Protein AF-A0A7W4US13-F1 (afdb_monomer_lite)

pLDDT: mean 79.74, std 12.7, range [37.72, 98.19]

Foldseek 3Di:
DDPAAEDEEEDEPCQVVVQVVCCVPPVVRYHYHYDHDPVSSVVVLVVVLVDPPCVVVCVVVQVVCCVVVVDLHDDDRQPDPPSVRVVVVVVVVVVLCCLPPDLPPDAQKEKEDDPPDPQSVLLVLQCSLQVGRYDYDYCPDPVNVVLCVVVPPDDDPPQPTIWIQHNVRDTDGPDGLLNVQVVVLVVPADDDAPDEWQEEAEAQAPVSLVVLLVCLVVVTRAEYEAQGGHHPPQQQASWDCPDPPCVSTDRSSVVRVVSVVNSVVSPYHYRYNFDWDDKDWDADPNAIWIWTDRDVGIYIYSYD

Sequence (304 aa):
MTDQPIIFIAADERLPQIEAEFRARYDRDYRIVTADDAQHALETLKELVTSGATYAAVLDDLREATIRRDIDTFTGIPMGPRDEEFHTIVTELLSEWGWSVARPAVSIIDVVAEPHDREAGAIRDLLERLGFPNRILTPDSIEGAALVAAASADSPVPIVLPLARAYDGRLFPAATARGLNELLSTQFDAVPEGEVNDVLVIGAGPAGLAAAVYAASEGLSTAVLERDAIGGQAGSSSMIRNYLGFPRGISGMRLAQRSRIQAGRFGAKFYTGRSVTGLEPCTLDGVPSYRVHLGDTELRARTV

Organism: NCBI:txid255205

Secondary structure (DSSP, 8-state):
-----EEEEE-STTHHHHHHHHHHHHTTTSEEEEESSHHHHHHHHHHHHT-TTSHHHHHHHHHHHHHHTSSS---PPP-STT-HHHHHHHHHHHHHHHHHHPPPSS-SEEEE--TT-HHHHHHHHHHHHHT--EEEE-TTSHHHHHHHHHT-SSPPSS--S-EEE-TTS-EETT--HHHHHHHHHHHH-PPPTT-EEEEEEE--SHHHHHHHHHHHHTT--EEEE-SS-TTTTGGG-S-BSSSTT-TT-B-HHHHHHHHHHHHHHTT-EEE-S----EEEEEEETTEEEEEEEETTEEEEEEE-

Radius of gyration: 24.9 Å; chains: 1; bounding box: 56×62×68 Å

Structure (mmCIF, N/CA/C/O backbone):
data_AF-A0A7W4US13-F1
#
_entry.id   AF-A0A7W4US13-F1
#
loop_
_atom_site.group_PDB
_atom_site.id
_atom_site.type_symbol
_atom_site.label_atom_id
_atom_site.label_alt_id
_atom_site.label_comp_id
_atom_site.label_asym_id
_atom_site.label_entity_id
_atom_site.label_seq_id
_atom_site.pdbx_PDB_ins_code
_atom_site.Cartn_x
_atom_site.Cartn_y
_atom_site.Cartn_z
_atom_site.occupancy
_atom_site.B_iso_or_equiv
_atom_site.auth_seq_id
_atom_site.auth_comp_id
_atom_site.auth_asym_id
_atom_site.auth_atom_id
_atom_site.pdbx_PDB_model_num
ATOM 1 N N . MET A 1 1 ? 19.657 -20.122 -42.013 1.00 50.59 1 MET A N 1
ATOM 2 C CA . MET A 1 1 ? 19.604 -19.226 -40.840 1.00 50.59 1 MET A CA 1
ATOM 3 C C . MET A 1 1 ? 20.574 -19.788 -39.821 1.00 50.59 1 MET A C 1
ATOM 5 O O . MET A 1 1 ? 20.622 -21.003 -39.693 1.00 50.59 1 MET A O 1
ATOM 9 N N . THR A 1 2 ? 21.427 -18.957 -39.228 1.00 52.09 2 THR A N 1
ATOM 10 C CA . THR A 1 2 ? 22.399 -19.389 -38.215 1.00 52.09 2 THR A CA 1
ATOM 11 C C . THR A 1 2 ? 21.671 -19.906 -36.974 1.00 52.09 2 THR A C 1
ATOM 13 O O . THR A 1 2 ? 20.709 -19.285 -36.535 1.00 52.09 2 THR A O 1
ATOM 16 N N . ASP A 1 3 ? 22.124 -21.038 -36.435 1.00 65.88 3 ASP A N 1
ATOM 17 C CA . ASP A 1 3 ? 21.478 -21.805 -35.351 1.00 65.88 3 ASP A CA 1
ATOM 18 C C . ASP A 1 3 ? 21.758 -21.230 -33.944 1.00 65.88 3 ASP A C 1
ATOM 20 O O . ASP A 1 3 ? 21.610 -21.908 -32.931 1.00 65.88 3 ASP A O 1
ATOM 24 N N . GLN A 1 4 ? 22.237 -19.983 -33.869 1.00 71.75 4 GLN A N 1
ATOM 25 C CA . GLN A 1 4 ? 22.592 -19.347 -32.602 1.00 71.75 4 GLN A CA 1
ATOM 26 C C . GLN A 1 4 ? 21.329 -18.867 -31.867 1.00 71.75 4 GLN A C 1
ATOM 28 O O . GLN A 1 4 ? 20.479 -18.222 -32.493 1.00 71.75 4 GLN A O 1
ATOM 33 N N . PRO A 1 5 ? 21.211 -19.123 -30.549 1.00 70.31 5 PRO A N 1
ATOM 34 C CA . PRO A 1 5 ? 20.131 -18.580 -29.732 1.00 70.31 5 PRO A CA 1
ATOM 35 C C . PRO A 1 5 ? 20.139 -17.047 -29.765 1.00 70.31 5 PRO A C 1
ATOM 37 O O . PRO A 1 5 ? 21.172 -16.410 -29.973 1.00 70.31 5 PRO A O 1
ATOM 40 N N . ILE A 1 6 ? 18.966 -16.443 -29.593 1.00 79.44 6 ILE A N 1
ATOM 41 C CA . ILE A 1 6 ? 18.758 -15.012 -29.827 1.00 79.44 6 ILE A CA 1
ATOM 42 C C . ILE A 1 6 ? 18.530 -14.304 -28.498 1.00 79.44 6 ILE A C 1
ATOM 44 O O . ILE A 1 6 ? 17.663 -14.706 -27.726 1.00 79.44 6 ILE A O 1
ATOM 48 N N . ILE A 1 7 ? 19.270 -13.222 -28.268 1.00 75.44 7 ILE A N 1
ATOM 49 C CA . ILE A 1 7 ? 18.954 -12.248 -27.223 1.00 75.44 7 ILE A CA 1
ATOM 50 C C . ILE A 1 7 ? 18.260 -11.081 -27.913 1.00 75.44 7 ILE A C 1
ATOM 52 O O . ILE A 1 7 ? 18.858 -10.410 -28.754 1.00 75.44 7 ILE A O 1
ATOM 56 N N . PHE A 1 8 ? 16.993 -10.863 -27.572 1.00 83.12 8 PHE A N 1
ATOM 57 C CA . PHE A 1 8 ? 16.216 -9.737 -28.068 1.00 83.12 8 PHE A CA 1
ATOM 58 C C . PHE A 1 8 ? 16.150 -8.637 -27.005 1.00 83.12 8 PHE A C 1
ATOM 60 O O . PHE A 1 8 ? 15.741 -8.898 -25.875 1.00 83.12 8 PHE A O 1
ATOM 67 N N . ILE A 1 9 ? 16.561 -7.421 -27.363 1.00 81.88 9 ILE A N 1
ATOM 68 C CA . ILE A 1 9 ? 16.603 -6.262 -26.465 1.00 81.88 9 ILE A CA 1
ATOM 69 C C . ILE A 1 9 ? 15.693 -5.181 -27.041 1.00 81.88 9 ILE A C 1
ATOM 71 O O . ILE A 1 9 ? 15.958 -4.663 -28.122 1.00 81.88 9 ILE A O 1
ATOM 75 N N . ALA A 1 10 ? 14.649 -4.816 -26.305 1.00 81.62 10 ALA A N 1
ATOM 76 C CA . ALA A 1 10 ? 13.833 -3.647 -26.606 1.00 81.62 10 ALA A CA 1
ATOM 77 C C . ALA A 1 10 ? 14.086 -2.589 -25.531 1.00 81.62 10 ALA A C 1
ATOM 79 O O . ALA A 1 10 ? 13.849 -2.845 -24.349 1.00 81.62 10 ALA A O 1
ATOM 80 N N . ALA A 1 11 ? 14.605 -1.429 -25.923 1.00 76.88 11 ALA A N 1
ATOM 81 C CA . ALA A 1 11 ? 14.892 -0.331 -25.007 1.00 76.88 11 ALA A CA 1
ATOM 82 C C . ALA A 1 11 ? 14.732 1.017 -25.717 1.00 76.88 11 ALA A C 1
ATOM 84 O O . ALA A 1 11 ? 14.746 1.083 -26.941 1.00 76.88 11 ALA A O 1
ATOM 85 N N . ASP A 1 12 ? 14.571 2.078 -24.930 1.00 78.56 12 ASP A N 1
ATOM 86 C CA . ASP A 1 12 ? 14.412 3.448 -25.412 1.00 78.56 12 ASP A CA 1
ATOM 87 C C . ASP A 1 12 ? 15.784 4.122 -25.647 1.00 78.56 12 ASP A C 1
ATOM 89 O O . ASP A 1 12 ? 16.711 3.534 -26.204 1.00 78.56 12 ASP A O 1
ATOM 93 N N . GLU A 1 13 ? 15.951 5.355 -25.174 1.00 77.50 13 GLU A N 1
ATOM 94 C CA . GLU A 1 13 ? 17.181 6.145 -25.179 1.00 77.50 13 GLU A CA 1
ATOM 95 C C . GLU A 1 13 ? 18.430 5.398 -24.673 1.00 77.50 13 GLU A C 1
ATOM 97 O O . GLU A 1 13 ? 19.550 5.762 -25.041 1.00 77.50 13 GLU A O 1
ATOM 102 N N . ARG A 1 14 ? 18.271 4.360 -23.835 1.00 79.62 14 ARG A N 1
ATOM 103 C CA . ARG A 1 14 ? 19.400 3.571 -23.305 1.00 79.62 14 ARG A CA 1
ATOM 104 C C . ARG A 1 14 ? 19.827 2.389 -24.177 1.00 79.62 14 ARG A C 1
ATOM 106 O O . ARG A 1 14 ? 20.785 1.694 -23.819 1.00 79.62 14 ARG A O 1
ATOM 113 N N . LEU A 1 15 ? 19.144 2.136 -25.294 1.00 83.69 15 LEU A N 1
ATOM 114 C CA . LEU A 1 15 ? 19.438 0.994 -26.158 1.00 83.69 15 LEU A CA 1
ATOM 115 C C . LEU A 1 15 ? 20.911 0.924 -26.599 1.00 83.69 15 LEU A C 1
ATOM 117 O O . LEU A 1 15 ? 21.480 -0.159 -26.481 1.00 83.69 15 LEU A O 1
ATOM 121 N N . PRO A 1 16 ? 21.586 2.022 -27.003 1.00 87.19 16 PRO A N 1
ATOM 122 C CA . PRO A 1 16 ? 22.977 1.940 -27.452 1.00 87.19 16 PRO A CA 1
ATOM 123 C C . PRO A 1 16 ? 23.942 1.447 -26.366 1.00 87.19 16 PRO A C 1
ATOM 125 O O . PRO A 1 16 ? 24.868 0.690 -26.654 1.00 87.19 16 PRO A O 1
ATOM 128 N N . GLN A 1 17 ? 23.736 1.856 -25.107 1.00 87.38 17 GLN A N 1
ATOM 129 C CA . GLN A 1 17 ? 24.580 1.421 -23.991 1.00 87.38 17 GLN A CA 1
ATOM 130 C C . GLN A 1 17 ? 24.316 -0.048 -23.641 1.00 87.38 17 GLN A C 1
ATOM 132 O O . GLN A 1 17 ? 25.265 -0.799 -23.420 1.00 87.38 17 GLN A O 1
ATOM 137 N N . ILE A 1 18 ? 23.042 -0.454 -23.619 1.00 81.38 18 ILE A N 1
ATOM 138 C CA . ILE A 1 18 ? 22.636 -1.831 -23.313 1.00 81.38 18 ILE A CA 1
ATOM 139 C C . ILE A 1 18 ? 23.121 -2.779 -24.416 1.00 81.38 18 ILE A C 1
ATOM 141 O O . ILE A 1 18 ? 23.719 -3.811 -24.125 1.00 81.38 18 ILE A O 1
ATOM 145 N N . GLU A 1 19 ? 22.935 -2.413 -25.684 1.00 88.00 19 GLU A N 1
ATOM 146 C CA . GLU A 1 19 ? 23.398 -3.201 -26.824 1.00 88.00 19 GLU A CA 1
ATOM 147 C C . GLU A 1 19 ? 24.916 -3.398 -26.785 1.00 88.00 19 GLU A C 1
ATOM 149 O O . GLU A 1 19 ? 25.387 -4.525 -26.936 1.00 88.00 19 GLU A O 1
ATOM 154 N N . ALA A 1 20 ? 25.687 -2.336 -26.530 1.00 87.94 20 ALA A N 1
ATOM 155 C CA . ALA A 1 20 ? 27.141 -2.429 -26.431 1.00 87.94 20 ALA A CA 1
ATOM 156 C C . ALA A 1 20 ? 27.591 -3.377 -25.305 1.00 87.94 20 ALA A C 1
ATOM 158 O O . ALA A 1 20 ? 28.500 -4.186 -25.506 1.00 87.94 20 ALA A O 1
ATOM 159 N N . GLU A 1 21 ? 26.943 -3.315 -24.137 1.00 87.38 21 GLU A N 1
ATOM 160 C CA . GLU A 1 21 ? 27.238 -4.197 -23.004 1.00 87.38 21 GLU A CA 1
ATOM 161 C C . GLU A 1 21 ? 26.921 -5.662 -23.324 1.00 87.38 21 GLU A C 1
ATOM 163 O O . GLU A 1 21 ? 27.749 -6.547 -23.089 1.00 87.38 21 GLU A O 1
ATOM 168 N N . PHE A 1 22 ? 25.746 -5.922 -23.898 1.00 85.62 22 PHE A N 1
ATOM 169 C CA . PHE A 1 22 ? 25.332 -7.273 -24.252 1.00 85.62 22 PHE A CA 1
ATOM 170 C C . PHE A 1 22 ? 26.189 -7.846 -25.377 1.00 85.62 22 PHE A C 1
ATOM 172 O O . PHE A 1 22 ? 26.591 -9.005 -25.286 1.00 85.62 22 PHE A O 1
ATOM 179 N N . ARG A 1 23 ? 26.551 -7.048 -26.389 1.00 88.06 23 ARG A N 1
ATOM 180 C CA . ARG A 1 23 ? 27.464 -7.491 -27.454 1.00 88.06 23 ARG A CA 1
ATOM 181 C C . ARG A 1 23 ? 28.835 -7.843 -26.902 1.00 88.06 23 ARG A C 1
ATOM 183 O O . ARG A 1 23 ? 29.362 -8.908 -27.206 1.00 88.06 23 ARG A O 1
ATOM 190 N N . ALA A 1 24 ? 29.377 -7.023 -26.006 1.00 87.88 24 ALA A N 1
ATOM 191 C CA . ALA A 1 24 ? 30.654 -7.326 -25.370 1.00 87.88 24 ALA A CA 1
ATOM 192 C C . ALA A 1 24 ? 30.642 -8.655 -24.587 1.00 87.88 24 ALA A C 1
ATOM 194 O O . ALA A 1 24 ? 31.675 -9.320 -24.504 1.00 87.88 24 ALA A O 1
ATOM 195 N N . ARG A 1 25 ? 29.495 -9.049 -24.013 1.00 86.06 25 ARG A N 1
ATOM 196 C CA . ARG A 1 25 ? 29.371 -10.259 -23.182 1.00 86.06 25 ARG A CA 1
ATOM 197 C C . ARG A 1 25 ? 28.913 -11.511 -23.930 1.00 86.06 25 ARG A C 1
ATOM 199 O O . ARG A 1 25 ? 29.351 -12.599 -23.566 1.00 86.06 25 ARG A O 1
ATOM 206 N N . TYR A 1 26 ? 28.038 -11.376 -24.924 1.00 83.25 26 TYR A N 1
ATOM 207 C CA . TYR A 1 26 ? 27.243 -12.495 -25.441 1.00 83.25 26 TYR A CA 1
ATOM 208 C C . TYR A 1 26 ? 27.302 -12.683 -26.964 1.00 83.25 26 TYR A C 1
ATOM 210 O O . TYR A 1 26 ? 26.852 -13.723 -27.433 1.00 83.25 26 TYR A O 1
ATOM 218 N N . ASP A 1 27 ? 27.898 -11.766 -27.739 1.00 85.12 27 ASP A N 1
ATOM 219 C CA . ASP A 1 27 ? 27.897 -11.807 -29.224 1.00 85.12 27 ASP A CA 1
ATOM 220 C C . ASP A 1 27 ? 28.584 -13.059 -29.807 1.00 85.12 27 ASP A C 1
ATOM 222 O O . ASP A 1 27 ? 28.333 -13.457 -30.942 1.00 85.12 27 ASP A O 1
ATOM 226 N N . ARG A 1 28 ? 29.435 -13.725 -29.011 1.00 83.88 28 ARG A N 1
ATOM 227 C CA . ARG A 1 28 ? 30.070 -14.994 -29.392 1.00 83.88 28 ARG A CA 1
ATOM 228 C C . ARG A 1 28 ? 29.074 -16.156 -29.444 1.00 83.88 28 ARG A C 1
ATOM 230 O O . ARG A 1 28 ? 29.153 -16.992 -30.343 1.00 83.88 28 ARG A O 1
ATOM 237 N N . ASP A 1 29 ? 28.178 -16.213 -28.463 1.00 80.62 29 ASP A N 1
ATOM 238 C CA . ASP A 1 29 ? 27.333 -17.380 -28.198 1.00 80.62 29 ASP A CA 1
ATOM 239 C C . ASP A 1 29 ? 25.866 -17.123 -28.604 1.00 80.62 29 ASP A C 1
ATOM 241 O O . ASP A 1 29 ? 25.116 -18.069 -28.844 1.00 8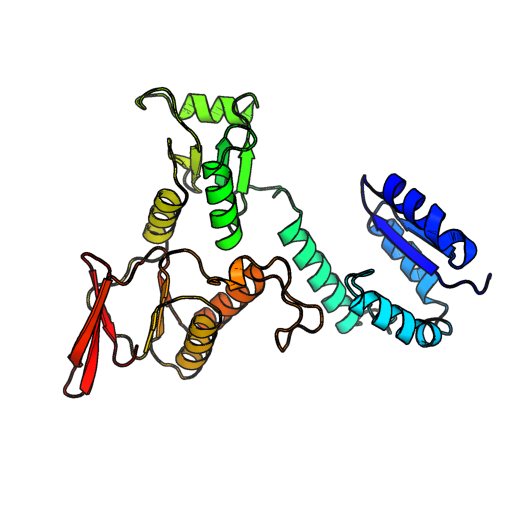0.62 29 ASP A O 1
ATOM 245 N N . TYR A 1 30 ? 25.476 -15.852 -28.760 1.00 78.44 30 TYR A N 1
ATOM 246 C CA . TYR A 1 30 ? 24.115 -15.416 -29.056 1.00 78.44 30 TYR A CA 1
ATOM 247 C C . TYR A 1 30 ? 24.070 -14.408 -30.201 1.00 78.44 30 TYR A C 1
ATOM 249 O O . TYR A 1 30 ? 24.928 -13.537 -30.328 1.00 78.44 30 TYR A O 1
ATOM 257 N N . ARG A 1 31 ? 22.988 -14.451 -30.983 1.00 84.88 31 ARG A N 1
ATOM 258 C CA . ARG A 1 31 ? 22.650 -13.381 -31.922 1.00 84.88 31 ARG A CA 1
ATOM 259 C C . ARG A 1 31 ? 21.896 -12.282 -31.180 1.00 84.88 31 ARG A C 1
ATOM 261 O O . ARG A 1 31 ? 20.773 -12.502 -30.732 1.00 84.88 31 ARG A O 1
ATOM 268 N N . ILE A 1 32 ? 22.490 -11.098 -31.082 1.00 85.25 32 ILE A N 1
ATOM 269 C CA . ILE A 1 32 ? 21.854 -9.949 -30.428 1.00 85.25 32 ILE A CA 1
ATOM 270 C C . ILE A 1 32 ? 21.030 -9.172 -31.449 1.00 85.25 32 ILE A C 1
ATOM 272 O O . ILE A 1 32 ? 21.558 -8.686 -32.454 1.00 85.25 32 ILE A O 1
ATOM 276 N N . VAL A 1 33 ? 19.732 -9.082 -31.178 1.00 86.94 33 VAL A N 1
ATOM 277 C CA . VAL A 1 33 ? 18.742 -8.372 -31.986 1.00 86.94 33 VAL A CA 1
ATOM 278 C C . VAL A 1 33 ? 18.137 -7.273 -31.123 1.00 86.94 33 VAL A C 1
ATOM 280 O O . VAL A 1 33 ? 17.746 -7.527 -29.986 1.00 86.94 33 VAL A O 1
ATOM 283 N N . THR A 1 34 ? 18.075 -6.058 -31.649 1.00 87.50 34 THR A N 1
ATOM 284 C CA . THR A 1 34 ? 17.641 -4.882 -30.897 1.00 87.50 34 THR A CA 1
ATOM 285 C C . THR A 1 34 ? 16.449 -4.204 -31.559 1.00 87.50 34 THR A C 1
ATOM 287 O O . THR A 1 34 ? 16.284 -4.282 -32.773 1.00 87.50 34 THR A O 1
ATOM 290 N N . ALA A 1 35 ? 15.608 -3.564 -30.749 1.00 87.00 35 ALA A N 1
ATOM 291 C CA . ALA A 1 35 ? 14.524 -2.705 -31.201 1.00 87.00 35 ALA A CA 1
ATOM 292 C C . ALA A 1 35 ? 14.461 -1.445 -30.332 1.00 87.00 35 ALA A C 1
ATOM 294 O O . ALA A 1 35 ? 14.510 -1.513 -29.103 1.00 87.00 35 ALA A O 1
ATOM 295 N N . ASP A 1 36 ? 14.357 -0.306 -30.997 1.00 85.12 36 ASP A N 1
ATOM 296 C CA . ASP A 1 36 ? 14.346 1.052 -30.450 1.00 85.12 36 ASP A CA 1
ATOM 297 C C . ASP A 1 36 ? 12.935 1.604 -30.212 1.00 85.12 36 ASP A C 1
ATOM 299 O O . ASP A 1 36 ? 12.764 2.615 -29.532 1.00 85.12 36 ASP A O 1
ATOM 303 N N . ASP A 1 37 ? 11.909 0.920 -30.721 1.00 82.12 37 ASP A N 1
ATOM 304 C CA . ASP A 1 37 ? 10.514 1.247 -30.461 1.00 82.12 37 ASP A CA 1
ATOM 305 C C . ASP A 1 37 ? 9.608 0.003 -30.397 1.00 82.12 37 ASP A C 1
ATOM 307 O O . ASP A 1 37 ? 9.984 -1.116 -30.761 1.00 82.12 37 ASP A O 1
ATOM 311 N N . ALA A 1 38 ? 8.383 0.197 -29.898 1.00 71.81 38 ALA A N 1
ATOM 312 C CA . ALA A 1 38 ? 7.421 -0.880 -29.677 1.00 71.81 38 ALA A CA 1
ATOM 313 C C . ALA A 1 38 ? 6.935 -1.555 -30.974 1.00 71.81 38 ALA A C 1
ATOM 315 O O . ALA A 1 38 ? 6.629 -2.749 -30.965 1.00 71.81 38 ALA A O 1
ATOM 316 N N . GLN A 1 39 ? 6.851 -0.811 -32.079 1.00 75.62 39 GLN A N 1
ATOM 317 C CA . GLN A 1 39 ? 6.392 -1.329 -33.366 1.00 75.62 39 GLN A CA 1
ATOM 318 C C . GLN A 1 39 ? 7.478 -2.204 -33.996 1.00 75.62 39 GLN A C 1
ATOM 320 O O . GLN A 1 39 ? 7.209 -3.353 -34.353 1.00 75.62 39 GLN A O 1
ATOM 325 N N . HIS A 1 40 ? 8.710 -1.700 -34.041 1.00 78.69 40 HIS A N 1
ATOM 326 C CA . HIS A 1 40 ? 9.890 -2.430 -34.487 1.00 78.69 40 HIS A CA 1
ATOM 327 C C . HIS A 1 40 ? 10.127 -3.677 -33.623 1.00 78.69 40 HIS A C 1
ATOM 329 O O . HIS A 1 40 ? 10.416 -4.758 -34.147 1.00 78.69 40 HIS A O 1
ATOM 335 N N . ALA A 1 41 ? 9.906 -3.579 -32.308 1.00 77.62 41 ALA A N 1
ATOM 336 C CA . ALA A 1 41 ? 10.000 -4.724 -31.414 1.00 77.62 41 ALA A CA 1
ATOM 337 C C . ALA A 1 41 ? 8.976 -5.812 -31.751 1.00 77.62 41 ALA A C 1
ATOM 339 O O . ALA A 1 41 ? 9.314 -6.995 -31.813 1.00 77.62 41 ALA A O 1
ATOM 340 N N . LEU A 1 42 ? 7.726 -5.421 -32.007 1.00 73.62 42 LEU A N 1
ATOM 341 C CA . LEU A 1 42 ? 6.656 -6.350 -32.353 1.00 73.62 42 LEU A CA 1
ATOM 342 C C . LEU A 1 42 ? 6.888 -7.024 -33.713 1.00 73.62 42 LEU A C 1
ATOM 344 O O . LEU A 1 42 ? 6.609 -8.213 -33.863 1.00 73.62 42 LEU A O 1
ATOM 348 N N . GLU A 1 43 ? 7.368 -6.278 -34.707 1.00 75.31 43 GLU A N 1
ATOM 349 C CA . GLU A 1 43 ? 7.709 -6.804 -36.034 1.00 75.31 43 GLU A CA 1
ATOM 350 C C . GLU A 1 43 ? 8.861 -7.806 -35.949 1.00 75.31 43 GLU A C 1
ATOM 352 O O . GLU A 1 43 ? 8.726 -8.941 -36.405 1.00 75.31 43 GLU A O 1
ATOM 357 N N . THR A 1 44 ? 9.925 -7.442 -35.237 1.00 75.56 44 THR A N 1
ATOM 358 C CA . THR A 1 44 ? 11.071 -8.319 -34.991 1.00 75.56 44 THR A CA 1
ATOM 359 C C . THR A 1 44 ? 10.656 -9.597 -34.266 1.00 75.56 44 THR A C 1
ATOM 361 O O . THR A 1 44 ? 10.994 -10.698 -34.695 1.00 75.56 44 THR A O 1
ATOM 364 N N . LEU A 1 45 ? 9.860 -9.496 -33.197 1.00 71.44 45 LEU A N 1
ATOM 365 C CA . LEU A 1 45 ? 9.376 -10.668 -32.461 1.00 71.44 45 LEU A CA 1
ATOM 366 C C . LEU A 1 45 ? 8.555 -11.615 -33.344 1.00 71.44 45 LEU A C 1
ATOM 368 O O . LEU A 1 45 ? 8.710 -12.831 -33.227 1.00 71.44 45 LEU A O 1
ATOM 372 N N . LYS A 1 46 ? 7.723 -11.089 -34.254 1.00 69.62 46 LYS A N 1
ATOM 373 C CA . LYS A 1 46 ? 6.969 -11.914 -35.215 1.00 69.62 46 LYS A CA 1
ATOM 374 C C . LYS A 1 46 ? 7.897 -12.702 -36.134 1.00 69.62 46 LYS A C 1
ATOM 376 O O . LYS A 1 46 ? 7.631 -13.874 -36.389 1.00 69.62 46 LYS A O 1
ATOM 381 N N . GLU A 1 47 ? 8.981 -12.089 -36.603 1.00 69.12 47 GLU A N 1
ATOM 382 C CA . GLU A 1 47 ? 9.983 -12.773 -37.424 1.00 69.12 47 GLU A CA 1
ATOM 383 C C . GLU A 1 47 ? 10.721 -13.854 -36.625 1.00 69.12 47 GLU A C 1
ATOM 385 O O . GLU A 1 47 ? 10.875 -14.980 -37.099 1.00 69.12 47 GLU A O 1
ATOM 390 N N . LEU A 1 48 ? 11.115 -13.557 -35.383 1.00 69.00 48 LEU A N 1
ATOM 391 C CA . LEU A 1 48 ? 11.871 -14.473 -34.523 1.00 69.00 48 LEU A CA 1
ATOM 392 C C . LEU A 1 48 ? 11.066 -15.713 -34.087 1.00 69.00 48 LEU A C 1
ATOM 394 O O . LEU A 1 48 ? 11.589 -16.831 -34.091 1.00 69.00 48 LEU A O 1
ATOM 398 N N . VAL A 1 49 ? 9.787 -15.530 -33.747 1.00 63.28 49 VAL A N 1
ATOM 399 C CA . VAL A 1 49 ? 8.884 -16.578 -33.231 1.00 63.28 49 VAL A CA 1
ATOM 400 C C . VAL A 1 49 ? 8.595 -17.688 -34.252 1.00 63.28 49 VAL A C 1
ATOM 402 O O . VAL A 1 49 ? 8.264 -18.810 -33.872 1.00 63.28 49 VAL A O 1
ATOM 405 N N . THR A 1 50 ? 8.804 -17.450 -35.549 1.00 57.41 50 THR A N 1
ATOM 406 C CA . THR A 1 50 ? 8.556 -18.460 -36.598 1.00 57.41 50 THR A CA 1
ATOM 407 C C . THR A 1 50 ? 9.516 -19.667 -36.590 1.00 57.41 50 THR A C 1
ATOM 409 O O . THR A 1 50 ? 9.354 -20.576 -37.404 1.00 57.41 50 THR A O 1
ATOM 412 N N . SER A 1 51 ? 10.459 -19.756 -35.641 1.00 56.22 51 SER A N 1
ATOM 413 C CA . SER A 1 51 ? 11.385 -20.892 -35.476 1.00 56.22 51 SER A CA 1
ATOM 414 C C . SER A 1 51 ? 11.228 -21.606 -34.116 1.00 56.22 51 SER A C 1
ATOM 416 O O . SER A 1 51 ? 12.051 -21.500 -33.215 1.00 56.22 51 SER A O 1
ATOM 418 N N . GLY A 1 52 ? 10.144 -22.370 -33.948 1.00 54.31 52 GLY A N 1
ATOM 419 C CA . GLY A 1 52 ? 9.769 -22.996 -32.665 1.00 54.31 52 GLY A CA 1
ATOM 420 C C . GLY A 1 52 ? 10.692 -24.099 -32.107 1.00 54.31 52 GLY A C 1
ATOM 421 O O . GLY A 1 52 ? 10.486 -24.529 -30.975 1.00 54.31 52 GLY A O 1
ATOM 422 N N . ALA A 1 53 ? 11.705 -24.570 -32.845 1.00 52.84 53 ALA A N 1
ATOM 423 C CA . ALA A 1 53 ? 12.555 -25.696 -32.423 1.00 52.84 53 ALA A CA 1
ATOM 424 C C . ALA A 1 53 ? 13.589 -25.338 -31.331 1.00 52.84 53 ALA A C 1
ATOM 426 O O . ALA A 1 53 ? 14.052 -26.221 -30.613 1.00 52.84 53 ALA A O 1
ATOM 427 N N . THR A 1 54 ? 13.925 -24.055 -31.169 1.00 60.44 54 THR A N 1
ATOM 428 C CA . THR A 1 54 ? 15.038 -23.600 -30.312 1.00 60.44 54 THR A CA 1
ATOM 429 C C . THR A 1 54 ? 14.616 -23.312 -28.866 1.00 60.44 54 THR A C 1
ATOM 431 O O . THR A 1 54 ? 15.437 -23.371 -27.957 1.00 60.44 54 THR A O 1
ATOM 434 N N . TYR A 1 55 ? 13.331 -23.049 -28.613 1.00 61.97 55 TYR A N 1
ATOM 435 C CA . TYR A 1 55 ? 12.859 -22.580 -27.304 1.00 61.97 55 TYR A CA 1
ATOM 436 C C . TYR A 1 55 ? 12.950 -23.640 -26.199 1.00 61.97 55 TYR A C 1
ATOM 438 O O . TYR A 1 55 ? 13.376 -23.340 -25.088 1.00 61.97 55 TYR A O 1
ATOM 446 N N . ALA A 1 56 ? 12.619 -24.900 -26.503 1.00 63.22 56 ALA A N 1
ATOM 447 C CA . ALA A 1 56 ? 12.699 -25.981 -25.520 1.00 63.22 56 ALA A CA 1
ATOM 448 C C . ALA A 1 56 ? 14.139 -26.246 -25.044 1.00 63.22 56 ALA A C 1
ATOM 450 O O . ALA A 1 56 ? 14.339 -26.615 -23.891 1.00 63.22 56 ALA A O 1
ATOM 451 N N . ALA A 1 57 ? 15.129 -26.025 -25.915 1.00 66.69 57 ALA A N 1
ATOM 452 C CA . ALA A 1 57 ? 16.539 -26.261 -25.617 1.00 66.69 57 ALA A CA 1
ATOM 453 C C . ALA A 1 57 ? 17.143 -25.224 -24.654 1.00 66.69 57 ALA A C 1
ATOM 455 O O . ALA A 1 57 ? 18.133 -25.525 -24.001 1.00 66.69 57 ALA A O 1
ATOM 456 N N . VAL A 1 58 ? 16.543 -24.032 -24.544 1.00 70.81 58 VAL A N 1
ATOM 457 C CA . VAL A 1 58 ? 17.045 -22.927 -23.704 1.00 70.81 58 VAL A CA 1
ATOM 458 C C . VAL A 1 58 ? 16.239 -22.722 -22.416 1.00 70.81 58 VAL A C 1
ATOM 460 O O . VAL A 1 58 ? 16.567 -21.851 -21.616 1.00 70.81 58 VAL A O 1
ATOM 463 N N . LEU A 1 59 ? 15.179 -23.505 -22.179 1.00 72.31 59 LEU A N 1
ATOM 464 C CA . LEU A 1 59 ? 14.290 -23.322 -21.022 1.00 72.31 59 LEU A CA 1
ATOM 465 C C . LEU A 1 59 ? 15.010 -23.441 -19.674 1.00 72.31 59 LEU A C 1
ATOM 467 O O . LEU A 1 59 ? 14.720 -22.667 -18.762 1.00 72.31 59 LEU A O 1
ATOM 471 N N . ASP A 1 60 ? 15.928 -24.395 -19.537 1.00 76.00 60 ASP A N 1
ATOM 472 C CA . ASP A 1 60 ? 16.670 -24.577 -18.287 1.00 76.00 60 ASP A CA 1
ATOM 473 C C . ASP A 1 60 ? 17.667 -23.432 -18.058 1.00 76.00 60 ASP A C 1
ATOM 475 O O . ASP A 1 60 ? 17.757 -22.919 -16.942 1.00 76.00 60 ASP A O 1
ATOM 479 N N . ASP A 1 61 ? 18.299 -22.926 -19.121 1.00 75.44 61 ASP A N 1
ATOM 480 C CA . ASP A 1 61 ? 19.162 -21.743 -19.050 1.00 75.44 61 ASP A CA 1
ATOM 481 C C . ASP A 1 61 ? 18.374 -20.487 -18.646 1.00 75.44 61 ASP A C 1
ATOM 483 O O . ASP A 1 61 ? 18.827 -19.712 -17.800 1.00 75.44 61 ASP A O 1
ATOM 487 N N . LEU A 1 62 ? 17.164 -20.303 -19.189 1.00 77.19 62 LEU A N 1
ATOM 488 C CA . LEU A 1 62 ? 16.270 -19.195 -18.832 1.00 77.19 62 LEU A CA 1
ATOM 489 C C . LEU A 1 62 ? 15.793 -19.284 -17.373 1.00 77.19 62 LEU A C 1
ATOM 491 O O . LEU A 1 62 ? 15.711 -18.265 -16.677 1.00 77.19 62 LEU A O 1
ATOM 495 N N . ARG A 1 63 ? 15.509 -20.494 -16.874 1.00 77.94 63 ARG A N 1
ATOM 496 C CA . ARG A 1 63 ? 15.174 -20.720 -15.458 1.00 77.94 63 ARG A CA 1
ATOM 497 C C . ARG A 1 63 ? 16.344 -20.359 -14.552 1.00 77.94 63 ARG A C 1
ATOM 499 O O . ARG A 1 63 ? 16.155 -19.596 -13.607 1.00 77.94 63 ARG A O 1
ATOM 506 N N . GLU A 1 64 ? 17.543 -20.842 -14.861 1.00 76.69 64 GLU A N 1
ATOM 507 C CA . GLU A 1 64 ? 18.759 -20.524 -14.106 1.00 76.69 64 GLU A CA 1
ATOM 508 C C . GLU A 1 64 ? 19.090 -19.025 -14.143 1.00 76.69 64 GLU A C 1
ATOM 510 O O . GLU A 1 64 ? 19.462 -18.444 -13.123 1.00 76.69 64 GLU A O 1
ATOM 515 N N . ALA A 1 65 ? 18.912 -18.362 -15.288 1.00 74.81 65 ALA A N 1
ATOM 516 C CA . ALA A 1 65 ? 19.059 -16.910 -15.408 1.00 74.81 65 ALA A CA 1
ATOM 517 C C . ALA A 1 65 ? 18.048 -16.155 -14.522 1.00 74.81 65 ALA A C 1
ATOM 519 O O . ALA A 1 65 ? 18.406 -15.178 -13.864 1.00 74.81 65 ALA A O 1
ATOM 520 N N . THR A 1 66 ? 16.805 -16.639 -14.427 1.00 78.12 66 THR A N 1
ATOM 521 C CA . THR A 1 66 ? 15.777 -16.056 -13.544 1.00 78.12 66 THR A CA 1
ATOM 522 C C . THR A 1 66 ? 16.135 -16.243 -12.064 1.00 78.12 66 THR A C 1
ATOM 524 O O . THR A 1 66 ? 16.019 -15.308 -11.271 1.00 78.12 66 THR A O 1
ATOM 527 N N . ILE A 1 67 ? 16.621 -17.430 -11.676 1.00 79.38 67 ILE A N 1
ATOM 528 C CA . ILE A 1 67 ? 17.069 -17.723 -10.301 1.00 79.38 67 ILE A CA 1
ATOM 529 C C . ILE A 1 67 ? 18.246 -16.818 -9.911 1.00 79.38 67 ILE A C 1
ATOM 531 O O . ILE A 1 67 ? 18.259 -16.255 -8.811 1.00 79.38 67 ILE A O 1
ATOM 535 N N . ARG A 1 68 ? 19.207 -16.636 -10.825 1.00 78.12 68 ARG A N 1
ATOM 536 C CA . ARG A 1 68 ? 20.386 -15.774 -10.642 1.00 78.12 68 ARG A CA 1
ATOM 537 C C . ARG A 1 68 ? 20.091 -14.277 -10.744 1.00 78.12 68 ARG A C 1
ATOM 539 O O . ARG A 1 68 ? 20.921 -13.486 -10.307 1.00 78.12 68 ARG A O 1
ATOM 546 N N . ARG A 1 69 ? 18.887 -13.900 -11.195 1.00 71.06 69 ARG A N 1
ATOM 547 C CA . ARG A 1 69 ? 18.434 -12.516 -11.435 1.00 71.06 69 ARG A CA 1
ATOM 548 C C . ARG A 1 69 ? 19.150 -11.816 -12.593 1.00 71.06 69 ARG A C 1
ATOM 550 O O . ARG A 1 69 ? 19.261 -10.594 -12.587 1.00 71.06 69 ARG A O 1
ATOM 557 N N . ASP A 1 70 ? 19.597 -12.583 -13.580 1.00 71.56 70 ASP A N 1
ATOM 558 C CA . ASP A 1 70 ? 20.151 -12.044 -14.826 1.00 71.56 70 ASP A CA 1
ATOM 559 C C . ASP A 1 70 ? 19.035 -11.526 -15.755 1.00 71.56 70 ASP A C 1
ATOM 561 O O . ASP A 1 70 ? 19.264 -10.628 -16.562 1.00 71.56 70 ASP A O 1
ATOM 565 N N . ILE A 1 71 ? 17.819 -12.073 -15.624 1.00 69.88 71 ILE A N 1
ATOM 566 C CA . ILE A 1 71 ? 16.597 -11.636 -16.317 1.00 69.88 71 ILE A CA 1
ATOM 567 C C . ILE A 1 71 ? 15.421 -11.559 -15.334 1.00 69.88 71 ILE A C 1
ATOM 569 O O . ILE A 1 71 ? 15.369 -12.315 -14.360 1.00 69.88 71 ILE A O 1
ATOM 573 N N . ASP A 1 72 ? 14.456 -10.673 -15.597 1.00 71.00 72 ASP A N 1
ATOM 574 C CA . ASP A 1 72 ? 13.266 -10.521 -14.746 1.00 71.00 72 ASP A CA 1
ATOM 575 C C . ASP A 1 72 ? 12.260 -11.664 -14.926 1.00 71.00 72 ASP A C 1
ATOM 577 O O . ASP A 1 72 ? 11.698 -12.162 -13.948 1.00 71.00 72 ASP A O 1
ATOM 581 N N . THR A 1 73 ? 12.019 -12.093 -16.171 1.00 76.00 73 THR A N 1
ATOM 582 C CA . THR A 1 73 ? 11.142 -13.226 -16.489 1.00 76.00 73 THR A CA 1
ATOM 583 C C . THR A 1 73 ? 11.337 -13.712 -17.931 1.00 76.00 73 THR A C 1
ATOM 585 O O . THR A 1 73 ? 12.016 -13.068 -18.728 1.00 76.00 73 THR A O 1
ATOM 588 N N . PHE A 1 74 ? 10.696 -14.829 -18.279 1.00 76.12 74 PHE A N 1
ATOM 589 C CA . PHE A 1 74 ? 10.541 -15.312 -19.651 1.00 76.12 74 PHE A CA 1
ATOM 590 C C . PHE A 1 74 ? 9.082 -15.717 -19.906 1.00 76.12 74 PHE A C 1
ATOM 592 O O . PHE A 1 74 ? 8.335 -16.047 -18.980 1.00 76.12 74 PHE A O 1
ATOM 599 N N . THR A 1 75 ? 8.664 -15.676 -21.170 1.00 74.69 75 THR A N 1
ATOM 600 C CA . THR A 1 75 ? 7.315 -16.061 -21.611 1.00 74.69 75 THR A CA 1
ATOM 601 C C . THR A 1 75 ? 7.392 -17.158 -22.664 1.00 74.69 75 THR A C 1
ATOM 603 O O . THR A 1 75 ? 8.408 -17.273 -23.357 1.00 74.69 75 THR A O 1
ATOM 606 N N . GLY A 1 76 ? 6.348 -17.986 -22.744 1.00 71.88 76 GLY A N 1
ATOM 607 C CA . GLY A 1 76 ? 6.192 -18.999 -23.785 1.00 71.88 76 GLY A CA 1
ATOM 608 C C . GLY A 1 76 ? 6.121 -18.374 -25.176 1.00 71.88 76 GLY A C 1
ATOM 609 O O . GLY A 1 76 ? 5.815 -17.189 -25.326 1.00 71.88 76 GLY A O 1
ATOM 610 N N . ILE A 1 77 ? 6.386 -19.178 -26.207 1.00 71.50 77 ILE A N 1
ATOM 611 C CA . ILE A 1 77 ? 6.088 -18.760 -27.578 1.00 71.50 77 ILE A CA 1
ATOM 612 C C . ILE A 1 77 ? 4.563 -18.588 -27.699 1.00 71.50 77 ILE A C 1
ATOM 614 O O . ILE A 1 77 ? 3.851 -19.551 -27.410 1.00 71.50 77 ILE A O 1
ATOM 618 N N . PRO A 1 78 ? 4.054 -17.421 -28.148 1.00 72.06 78 PRO A N 1
ATOM 619 C CA . PRO A 1 78 ? 2.624 -17.231 -28.358 1.00 72.06 78 PRO A CA 1
ATOM 620 C C . PRO A 1 78 ? 2.081 -18.263 -29.349 1.00 72.06 78 PRO A C 1
ATOM 622 O O . PRO A 1 78 ? 2.558 -18.358 -30.481 1.00 72.06 78 PRO A O 1
ATOM 625 N N . MET A 1 79 ? 1.053 -19.006 -28.953 1.00 70.94 79 MET A N 1
ATOM 626 C CA . MET A 1 79 ? 0.476 -20.084 -29.767 1.00 70.94 79 MET A CA 1
ATOM 627 C C . MET A 1 79 ? -0.621 -19.593 -30.726 1.00 70.94 79 MET A C 1
ATOM 629 O O . MET A 1 79 ? -1.159 -20.364 -31.522 1.00 70.94 79 MET A O 1
ATOM 633 N N . GLY A 1 80 ? -0.968 -18.304 -30.669 1.00 72.31 80 GLY A N 1
ATOM 634 C CA . GLY A 1 80 ? -1.950 -17.686 -31.550 1.00 72.31 80 GLY A CA 1
ATOM 635 C C . GLY A 1 80 ? -2.209 -16.208 -31.237 1.00 72.31 80 GLY A C 1
ATOM 636 O O . GLY A 1 80 ? -1.694 -15.669 -30.260 1.00 72.31 80 GLY A O 1
ATOM 637 N N . PRO A 1 81 ? -3.046 -15.527 -32.040 1.00 64.69 81 PRO A N 1
ATOM 638 C CA . PRO A 1 81 ? -3.321 -14.092 -31.889 1.00 64.69 81 PRO A CA 1
ATOM 639 C C . PRO A 1 81 ? -4.018 -13.718 -30.566 1.00 64.69 81 PRO A C 1
ATOM 641 O O . PRO A 1 81 ? -3.976 -12.560 -30.154 1.00 64.69 81 PRO A O 1
ATOM 644 N N . ARG A 1 82 ? -4.652 -14.683 -29.890 1.00 76.56 82 ARG A N 1
ATOM 645 C CA . ARG A 1 82 ? -5.335 -14.516 -28.596 1.00 76.56 82 ARG A CA 1
ATOM 646 C C . ARG A 1 82 ? -4.693 -15.356 -27.495 1.00 76.56 82 ARG A C 1
ATOM 648 O O . ARG A 1 82 ? -5.398 -15.945 -26.686 1.00 76.56 82 ARG A O 1
ATOM 655 N N . ASP A 1 83 ? -3.372 -15.461 -27.499 1.00 79.75 83 ASP A N 1
ATOM 656 C CA . ASP A 1 83 ? -2.660 -16.103 -26.399 1.00 79.75 83 ASP A CA 1
ATOM 657 C C . ASP A 1 83 ? -2.794 -15.251 -25.121 1.00 79.75 83 ASP A C 1
ATOM 659 O O . ASP A 1 83 ? -2.071 -14.276 -24.917 1.00 79.75 83 ASP A O 1
ATOM 663 N N . GLU A 1 84 ? -3.809 -15.556 -24.307 1.00 80.31 84 GLU A N 1
ATOM 664 C CA . GLU A 1 84 ? -4.159 -14.779 -23.111 1.00 80.31 84 GLU A CA 1
ATOM 665 C C . GLU A 1 84 ? -3.052 -14.803 -22.059 1.00 80.31 84 GLU A C 1
ATOM 667 O O . GLU A 1 84 ? -2.865 -13.815 -21.347 1.00 80.31 84 GLU A O 1
ATOM 672 N N . GLU A 1 85 ? -2.300 -15.903 -21.982 1.00 77.38 85 GLU A N 1
ATOM 673 C CA . GLU A 1 85 ? -1.172 -16.036 -21.070 1.00 77.38 85 GLU A CA 1
ATOM 674 C C . GLU A 1 85 ? -0.052 -15.082 -21.485 1.00 77.38 85 GLU A C 1
ATOM 676 O O . GLU A 1 85 ? 0.374 -14.258 -20.674 1.00 77.38 85 GLU A O 1
ATOM 681 N N . PHE A 1 86 ? 0.352 -15.099 -22.758 1.00 80.31 86 PHE A N 1
ATOM 682 C CA . PHE A 1 86 ? 1.338 -14.151 -23.274 1.00 80.31 86 PHE A CA 1
ATOM 683 C C . PHE A 1 86 ? 0.905 -12.695 -23.054 1.00 80.31 86 PHE A C 1
ATOM 685 O O . PHE A 1 86 ? 1.671 -11.896 -22.509 1.00 80.31 86 PHE A O 1
ATOM 692 N N . HIS A 1 87 ? -0.332 -12.349 -23.424 1.00 79.31 87 HIS A N 1
ATOM 693 C CA . HIS A 1 87 ? -0.846 -10.981 -23.286 1.00 79.31 87 HIS A CA 1
ATOM 694 C C . HIS A 1 87 ? -0.905 -10.529 -21.830 1.00 79.31 87 HIS A C 1
ATOM 696 O O . HIS A 1 87 ? -0.566 -9.385 -21.526 1.00 79.31 87 HIS A O 1
ATOM 702 N N . THR A 1 88 ? -1.296 -11.421 -20.920 1.00 81.12 88 THR A N 1
ATOM 703 C CA . THR A 1 88 ? -1.336 -11.133 -19.484 1.00 81.12 88 THR A CA 1
ATOM 704 C C . THR A 1 88 ? 0.067 -10.886 -18.951 1.00 81.12 88 THR A C 1
ATOM 706 O O . THR A 1 88 ? 0.271 -9.896 -18.260 1.00 81.12 88 THR A O 1
ATOM 709 N N . ILE A 1 89 ? 1.054 -11.703 -19.330 1.00 81.06 89 ILE A N 1
ATOM 710 C CA . ILE A 1 89 ? 2.451 -11.522 -18.909 1.00 81.06 89 ILE A CA 1
ATOM 711 C C . ILE A 1 89 ? 2.985 -10.169 -19.366 1.00 81.06 89 ILE A C 1
ATOM 713 O O . ILE A 1 89 ? 3.515 -9.410 -18.557 1.00 81.06 89 ILE A O 1
ATOM 717 N N . VAL A 1 90 ? 2.821 -9.851 -20.651 1.00 79.06 90 VAL A N 1
ATOM 718 C CA . VAL A 1 90 ? 3.278 -8.573 -21.210 1.00 79.06 90 VAL A CA 1
ATOM 719 C C . VAL A 1 90 ? 2.578 -7.412 -20.511 1.00 79.06 90 VAL A C 1
ATOM 721 O O . VAL A 1 90 ? 3.230 -6.452 -20.109 1.00 79.06 90 VAL A O 1
ATOM 724 N N . THR A 1 91 ? 1.266 -7.516 -20.295 1.00 79.31 91 THR A N 1
ATOM 725 C CA . THR A 1 91 ? 0.499 -6.476 -19.605 1.00 79.31 91 THR A CA 1
ATOM 726 C C . THR A 1 91 ? 0.959 -6.317 -18.162 1.00 79.31 91 THR A C 1
ATOM 728 O O . THR A 1 91 ? 1.147 -5.191 -17.721 1.00 79.31 91 THR A O 1
ATOM 731 N N . GLU A 1 92 ? 1.186 -7.400 -17.419 1.00 77.56 92 GLU A N 1
ATOM 732 C CA . GLU A 1 92 ? 1.668 -7.335 -16.038 1.00 77.56 92 GLU A CA 1
ATOM 733 C C . GLU A 1 92 ? 3.051 -6.693 -15.945 1.00 77.56 92 GLU A C 1
ATOM 735 O O . GLU A 1 92 ? 3.233 -5.819 -15.097 1.00 77.56 92 GLU A O 1
ATOM 740 N N . LEU A 1 93 ? 3.976 -7.049 -16.844 1.00 76.00 93 LEU A N 1
ATOM 741 C CA . LEU A 1 93 ? 5.317 -6.463 -16.924 1.00 76.00 93 LEU A CA 1
ATOM 742 C C . LEU A 1 93 ? 5.277 -4.975 -17.268 1.00 76.00 93 LEU A C 1
ATOM 744 O O . LEU A 1 93 ? 5.881 -4.172 -16.562 1.00 76.00 93 LEU A O 1
ATOM 748 N N . LEU A 1 94 ? 4.528 -4.589 -18.305 1.00 73.62 94 LEU A N 1
ATOM 749 C CA . LEU A 1 94 ? 4.345 -3.181 -18.672 1.00 73.62 94 LEU A CA 1
ATOM 750 C C . LEU A 1 94 ? 3.693 -2.396 -17.538 1.00 73.62 94 LEU A C 1
ATOM 752 O O . LEU A 1 94 ? 4.036 -1.244 -17.283 1.00 73.62 94 LEU A O 1
ATOM 756 N N . SER A 1 95 ? 2.761 -3.032 -16.835 1.00 72.81 95 SER A N 1
ATOM 757 C CA . SER A 1 95 ? 2.104 -2.440 -15.691 1.00 72.81 95 SER A CA 1
ATOM 758 C C . SER A 1 95 ? 3.089 -2.303 -14.513 1.00 72.81 95 SER A C 1
ATOM 760 O O . SER A 1 95 ? 3.124 -1.246 -13.908 1.00 72.81 95 SER A O 1
ATOM 762 N N . GLU A 1 96 ? 3.938 -3.285 -14.186 1.00 70.81 96 GLU A N 1
ATOM 763 C CA . GLU A 1 96 ? 5.001 -3.110 -13.165 1.00 70.81 96 GLU A CA 1
ATOM 764 C C . GLU A 1 96 ? 6.001 -2.012 -13.566 1.00 70.81 96 GLU A C 1
ATOM 766 O O . GLU A 1 96 ? 6.368 -1.166 -12.748 1.00 70.81 96 GLU A O 1
ATOM 771 N N . TRP A 1 97 ? 6.412 -1.983 -14.835 1.00 68.56 97 TRP A N 1
ATOM 772 C CA . TRP A 1 97 ? 7.347 -0.990 -15.360 1.00 68.56 97 TRP A CA 1
ATOM 773 C C . TRP A 1 97 ? 6.779 0.431 -15.282 1.00 68.56 97 TRP A C 1
ATOM 775 O O . TRP A 1 97 ? 7.421 1.335 -14.747 1.00 68.56 97 TRP A O 1
ATOM 785 N N . GLY A 1 98 ? 5.531 0.621 -15.721 1.00 66.12 98 GLY A N 1
ATOM 786 C CA . GLY A 1 98 ? 4.849 1.912 -15.649 1.00 66.12 98 GLY A CA 1
ATOM 787 C C . GLY A 1 98 ? 4.710 2.442 -14.220 1.00 66.12 98 GLY A C 1
ATOM 788 O O . GLY A 1 98 ? 4.730 3.650 -14.015 1.00 66.12 98 GLY A O 1
ATOM 789 N N . TRP A 1 99 ? 4.626 1.558 -13.225 1.00 61.56 99 TRP A N 1
ATOM 790 C CA . TRP A 1 99 ? 4.554 1.944 -11.814 1.00 61.56 99 TRP A CA 1
ATOM 791 C C . TRP A 1 99 ? 5.923 2.205 -11.168 1.00 61.56 99 TRP A C 1
ATOM 793 O O . TRP A 1 99 ? 5.985 2.933 -10.183 1.00 61.56 99 TRP A O 1
ATOM 803 N N . SER A 1 100 ? 7.008 1.634 -11.698 1.00 58.66 100 SER A N 1
ATOM 804 C CA . SER A 1 100 ? 8.357 1.751 -11.118 1.00 58.66 100 SER A CA 1
ATOM 805 C C . SER A 1 100 ? 9.241 2.813 -11.778 1.00 58.66 100 SER A C 1
ATOM 807 O O . SER A 1 100 ? 10.222 3.232 -11.166 1.00 58.66 100 SER A O 1
ATOM 809 N N . VAL A 1 101 ? 8.926 3.254 -13.005 1.00 57.16 101 VAL A N 1
ATOM 810 C CA . VAL A 1 101 ? 9.838 4.104 -13.801 1.00 57.16 101 VAL A CA 1
ATOM 811 C C . VAL A 1 101 ? 9.172 5.354 -14.394 1.00 57.16 101 VAL A C 1
ATOM 813 O O . VAL A 1 101 ? 9.869 6.304 -14.757 1.00 57.16 101 VAL A O 1
ATOM 816 N N . ALA A 1 102 ? 7.841 5.432 -14.480 1.00 52.22 102 ALA A N 1
ATOM 817 C CA . ALA A 1 102 ? 7.217 6.557 -15.172 1.00 52.22 102 ALA A CA 1
ATOM 818 C C . ALA A 1 102 ? 7.222 7.835 -14.318 1.00 52.22 102 ALA A C 1
ATOM 820 O O . ALA A 1 102 ? 6.529 7.932 -13.306 1.00 52.22 102 ALA A O 1
ATOM 821 N N . ARG A 1 103 ? 7.914 8.877 -14.804 1.00 56.25 103 ARG A N 1
ATOM 822 C CA . ARG A 1 103 ? 7.480 10.253 -14.530 1.00 56.25 103 ARG A CA 1
ATOM 823 C C . ARG A 1 103 ? 6.034 10.346 -15.015 1.00 56.25 103 ARG A C 1
ATOM 825 O O . ARG A 1 103 ? 5.805 10.158 -16.213 1.00 56.25 103 ARG A O 1
ATOM 832 N N . PRO A 1 104 ? 5.053 10.588 -14.141 1.00 59.62 104 PRO A N 1
ATOM 833 C CA . PRO A 1 104 ? 3.680 10.643 -14.596 1.00 59.62 104 PRO A CA 1
ATOM 834 C C . PRO A 1 104 ? 3.526 11.827 -15.556 1.00 59.62 104 PRO A C 1
ATOM 836 O O . PRO A 1 104 ? 3.885 12.954 -15.220 1.00 59.62 104 PRO A O 1
ATOM 839 N N . ALA A 1 105 ? 2.991 11.577 -16.756 1.00 60.03 105 ALA A N 1
ATOM 840 C CA . ALA A 1 105 ? 2.672 12.638 -17.720 1.00 60.03 105 ALA A CA 1
ATOM 841 C C . ALA A 1 105 ? 1.623 13.621 -17.162 1.00 60.03 105 ALA A C 1
ATOM 843 O O . ALA A 1 105 ? 1.536 14.765 -17.598 1.00 60.03 105 ALA A O 1
ATOM 844 N N . VAL A 1 106 ? 0.848 13.166 -16.173 1.00 61.72 106 VAL A N 1
ATOM 845 C CA . VAL A 1 106 ? -0.087 13.959 -15.377 1.00 61.72 106 VAL A CA 1
ATOM 846 C C . VAL A 1 106 ? 0.230 13.715 -13.905 1.00 61.72 106 VAL A C 1
ATOM 848 O O . VAL A 1 106 ? -0.068 12.643 -13.377 1.00 61.72 106 VAL A O 1
ATOM 851 N N . SER A 1 107 ? 0.846 14.687 -13.235 1.00 66.88 107 SER A N 1
ATOM 852 C CA . SER A 1 107 ? 0.966 14.675 -11.778 1.00 66.88 107 SER A CA 1
ATOM 853 C C . SER A 1 107 ? -0.333 15.170 -11.147 1.00 66.88 107 SER A C 1
ATOM 855 O O . SER A 1 107 ? -0.962 16.114 -11.624 1.00 66.88 107 SER A O 1
ATOM 857 N N . ILE A 1 108 ? -0.740 14.518 -10.061 1.00 68.88 108 ILE A N 1
ATOM 858 C CA . ILE A 1 108 ? -1.850 14.980 -9.219 1.00 68.88 108 ILE A CA 1
ATOM 859 C C . ILE A 1 108 ? -1.308 15.832 -8.070 1.00 68.88 108 ILE A C 1
ATOM 861 O O . ILE A 1 108 ? -1.988 16.747 -7.611 1.00 68.88 108 ILE A O 1
ATOM 865 N N . ILE A 1 109 ? -0.078 15.550 -7.627 1.00 77.69 109 ILE A N 1
ATOM 866 C CA . ILE A 1 109 ? 0.610 16.304 -6.581 1.00 77.69 109 ILE A CA 1
ATOM 867 C C . ILE A 1 109 ? 1.999 16.709 -7.075 1.00 77.69 109 ILE A C 1
ATOM 869 O O . ILE A 1 109 ? 2.830 15.866 -7.412 1.00 77.69 109 ILE A O 1
ATOM 873 N N . ASP A 1 110 ? 2.250 18.014 -7.102 1.00 82.25 110 ASP A N 1
ATOM 874 C CA . ASP A 1 110 ? 3.572 18.576 -7.378 1.00 82.25 110 ASP A CA 1
ATOM 875 C C . ASP A 1 110 ? 4.260 18.907 -6.062 1.00 82.25 110 ASP A C 1
ATOM 877 O O . ASP A 1 110 ? 3.649 19.553 -5.211 1.00 82.25 110 ASP A O 1
ATOM 881 N N . VAL A 1 111 ? 5.515 18.478 -5.917 1.00 83.31 111 VAL A N 1
ATOM 882 C CA . VAL A 1 111 ? 6.355 18.739 -4.747 1.00 83.31 111 VAL A CA 1
ATOM 883 C C . VAL A 1 111 ? 7.503 19.653 -5.158 1.00 83.31 111 VAL A C 1
ATOM 885 O O . VAL A 1 111 ? 8.360 19.237 -5.932 1.00 83.31 111 VAL A O 1
ATOM 888 N N . VAL A 1 112 ? 7.558 20.888 -4.657 1.00 83.44 112 VAL A N 1
ATOM 889 C CA . VAL A 1 112 ? 8.727 21.758 -4.895 1.00 83.44 112 VAL A CA 1
ATOM 890 C C . VAL A 1 112 ? 9.759 21.540 -3.799 1.00 83.44 112 VAL A C 1
ATOM 892 O O . VAL A 1 112 ? 9.447 21.743 -2.621 1.00 83.44 112 VAL A O 1
ATOM 895 N N . ALA A 1 113 ? 10.970 21.126 -4.180 1.00 83.62 113 ALA A N 1
ATOM 896 C CA . ALA A 1 113 ? 12.062 20.902 -3.246 1.00 83.62 113 ALA A CA 1
ATOM 897 C C . ALA A 1 113 ? 13.464 20.976 -3.867 1.00 83.62 113 ALA A C 1
ATOM 899 O O . ALA A 1 113 ? 13.650 20.776 -5.066 1.00 83.62 113 ALA A O 1
ATOM 900 N N . GLU A 1 114 ? 14.457 21.229 -3.016 1.00 81.50 114 GLU A N 1
ATOM 901 C CA . GLU A 1 114 ? 15.873 21.161 -3.361 1.00 81.50 114 GLU A CA 1
ATOM 902 C C . GLU A 1 114 ? 16.291 19.711 -3.654 1.00 81.50 114 GLU A C 1
ATOM 904 O O . GLU A 1 114 ? 15.752 18.766 -3.058 1.00 81.50 114 GLU A O 1
ATOM 909 N N . PRO A 1 115 ? 17.282 19.496 -4.537 1.00 78.50 115 PRO A N 1
ATOM 910 C CA . PRO A 1 115 ? 17.831 18.169 -4.772 1.00 78.50 115 PRO A CA 1
ATOM 911 C C . PRO A 1 115 ? 18.305 17.511 -3.468 1.00 78.50 115 PRO A C 1
ATOM 913 O O . PRO A 1 115 ? 19.040 18.113 -2.690 1.00 78.50 115 PRO A O 1
ATOM 916 N N . HIS A 1 116 ? 17.955 16.237 -3.274 1.00 78.62 116 HIS A N 1
ATOM 917 C CA . HIS A 1 116 ? 18.311 15.430 -2.093 1.00 78.62 116 HIS A CA 1
ATOM 918 C C . HIS A 1 116 ? 17.697 15.888 -0.760 1.00 78.62 116 HIS A C 1
ATOM 920 O O . HIS A 1 116 ? 18.147 15.437 0.298 1.00 78.62 116 HIS A O 1
ATOM 926 N N . ASP A 1 117 ? 16.656 16.723 -0.779 1.00 82.62 117 ASP A N 1
ATOM 927 C CA . ASP A 1 117 ? 15.910 17.026 0.438 1.00 82.62 117 ASP A CA 1
ATOM 928 C C . ASP A 1 117 ? 15.283 15.752 1.043 1.00 82.62 117 ASP A C 1
ATOM 930 O O . ASP A 1 117 ? 14.616 14.964 0.360 1.00 82.62 117 ASP A O 1
ATOM 934 N N . ARG A 1 118 ? 15.534 15.526 2.341 1.00 82.94 118 ARG A N 1
ATOM 935 C CA . ARG A 1 118 ? 15.088 14.310 3.039 1.00 82.94 118 ARG A CA 1
ATOM 936 C C . ARG A 1 118 ? 13.574 14.258 3.189 1.00 82.94 118 ARG A C 1
ATOM 938 O O . ARG A 1 118 ? 13.002 13.179 3.041 1.00 82.94 118 ARG A O 1
ATOM 945 N N . GLU A 1 119 ? 12.941 15.391 3.471 1.00 83.50 119 GLU A N 1
ATOM 946 C CA . GLU A 1 119 ? 11.499 15.452 3.695 1.00 83.50 119 GLU A CA 1
ATOM 947 C C . GLU A 1 119 ? 10.749 15.280 2.372 1.00 83.50 119 GLU A C 1
ATOM 949 O O . GLU A 1 119 ? 9.815 14.492 2.292 1.00 83.50 119 GLU A O 1
ATOM 954 N N . ALA A 1 120 ? 11.222 15.900 1.289 1.00 82.56 120 ALA A N 1
ATOM 955 C CA . ALA A 1 120 ? 10.709 15.669 -0.058 1.00 82.56 120 ALA A CA 1
ATOM 956 C C . ALA A 1 120 ? 10.855 14.200 -0.490 1.00 82.56 120 ALA A C 1
ATOM 958 O O . ALA A 1 120 ? 9.977 13.655 -1.161 1.00 82.56 120 ALA A O 1
ATOM 959 N N . GLY A 1 121 ? 11.940 13.535 -0.075 1.00 82.31 121 GLY A N 1
ATOM 960 C CA . GLY A 1 121 ? 12.102 12.088 -0.216 1.00 82.31 121 GLY A CA 1
ATOM 961 C C . GLY A 1 121 ? 11.027 11.289 0.522 1.00 82.31 121 GLY A C 1
ATOM 962 O O . GLY A 1 121 ? 10.439 10.385 -0.069 1.00 82.31 121 GLY A O 1
ATOM 963 N N . ALA A 1 122 ? 10.740 11.647 1.775 1.00 83.12 122 ALA A N 1
ATOM 964 C CA . ALA A 1 122 ? 9.697 11.011 2.579 1.00 83.12 122 ALA A CA 1
ATOM 965 C C . ALA A 1 122 ? 8.283 11.271 2.029 1.00 83.12 122 ALA A C 1
ATOM 967 O O . ALA A 1 122 ? 7.453 10.365 2.016 1.00 83.12 122 ALA A O 1
ATOM 968 N N . ILE A 1 123 ? 8.009 12.481 1.529 1.00 83.00 123 ILE A N 1
ATOM 969 C CA . ILE A 1 123 ? 6.747 12.808 0.855 1.00 83.00 123 ILE A CA 1
ATOM 970 C C . ILE A 1 123 ? 6.581 11.973 -0.406 1.00 83.00 123 ILE A C 1
ATOM 972 O O . ILE A 1 123 ? 5.515 11.403 -0.615 1.00 83.00 123 ILE A O 1
ATOM 976 N N . ARG A 1 124 ? 7.619 11.880 -1.239 1.00 81.50 124 ARG A N 1
ATOM 977 C CA . ARG A 1 124 ? 7.568 11.062 -2.449 1.00 81.50 124 ARG A CA 1
ATOM 978 C C . ARG A 1 124 ? 7.272 9.598 -2.116 1.00 81.50 124 ARG A C 1
ATOM 980 O O . ARG A 1 124 ? 6.344 9.054 -2.700 1.00 81.50 124 ARG A O 1
ATOM 987 N N . ASP A 1 125 ? 7.980 9.007 -1.148 1.00 80.56 125 ASP A N 1
ATOM 988 C CA . ASP A 1 125 ? 7.721 7.628 -0.690 1.00 80.56 125 ASP A CA 1
ATOM 989 C C . ASP A 1 125 ? 6.267 7.447 -0.234 1.00 80.56 125 ASP A C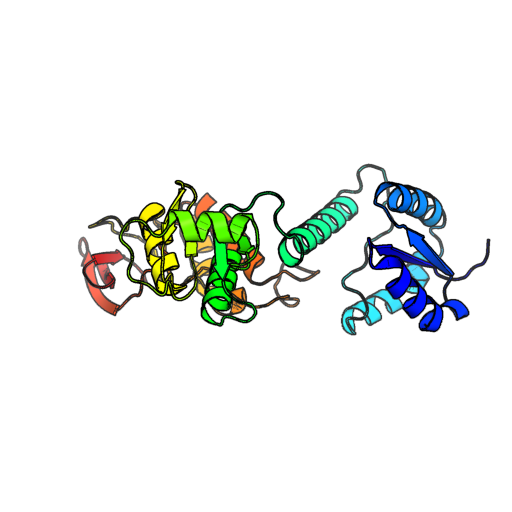 1
ATOM 991 O O . ASP A 1 125 ? 5.586 6.512 -0.651 1.00 80.56 125 ASP A O 1
ATOM 995 N N . LEU A 1 126 ? 5.748 8.379 0.571 1.00 79.81 126 LEU A N 1
ATOM 996 C CA . LEU A 1 126 ? 4.352 8.356 1.000 1.00 79.81 126 LEU A CA 1
ATOM 997 C C . LEU A 1 126 ? 3.388 8.401 -0.193 1.00 79.81 126 LEU A C 1
ATOM 999 O O . LEU A 1 126 ? 2.470 7.587 -0.266 1.00 79.81 126 LEU A O 1
ATOM 1003 N N . LEU A 1 127 ? 3.568 9.353 -1.110 1.00 79.00 127 LEU A N 1
ATOM 1004 C CA . LEU A 1 127 ? 2.685 9.538 -2.262 1.00 79.00 127 LEU A CA 1
ATOM 1005 C C . LEU A 1 127 ? 2.720 8.331 -3.198 1.00 79.00 127 LEU A C 1
ATOM 1007 O O . LEU A 1 127 ? 1.667 7.879 -3.643 1.00 79.00 127 LEU A O 1
ATOM 1011 N N . GLU A 1 128 ? 3.903 7.767 -3.431 1.00 78.06 128 GLU A N 1
ATOM 1012 C CA . GLU A 1 128 ? 4.082 6.515 -4.164 1.00 78.06 128 GLU A CA 1
ATOM 1013 C C . GLU A 1 128 ? 3.320 5.375 -3.476 1.00 78.06 128 GLU A C 1
ATOM 1015 O O . GLU A 1 128 ? 2.506 4.706 -4.111 1.00 78.06 128 GLU A O 1
ATOM 1020 N N . ARG A 1 129 ? 3.478 5.202 -2.157 1.00 75.50 129 ARG A N 1
ATOM 1021 C CA . ARG A 1 129 ? 2.767 4.168 -1.381 1.00 75.50 129 ARG A CA 1
ATOM 1022 C C . ARG A 1 129 ? 1.249 4.344 -1.380 1.00 75.50 129 ARG A C 1
ATOM 1024 O O . ARG A 1 129 ? 0.518 3.354 -1.373 1.00 75.50 129 ARG A O 1
ATOM 1031 N N . LEU A 1 130 ? 0.769 5.584 -1.408 1.00 73.62 130 LEU A N 1
ATOM 1032 C CA . LEU A 1 130 ? -0.652 5.911 -1.534 1.00 73.62 130 LEU A CA 1
ATOM 1033 C C . LEU A 1 130 ? -1.169 5.787 -2.979 1.00 73.62 130 LEU A C 1
ATOM 1035 O O . LEU A 1 130 ? -2.379 5.794 -3.191 1.00 73.62 130 LEU A O 1
ATOM 1039 N N . GLY A 1 131 ? -0.278 5.627 -3.961 1.00 72.94 131 GLY A N 1
ATOM 1040 C CA . GLY A 1 131 ? -0.622 5.546 -5.378 1.00 72.94 131 GLY A CA 1
ATOM 1041 C C . GLY A 1 131 ? -0.992 6.890 -6.004 1.00 72.94 131 GLY A C 1
ATOM 1042 O O . GLY A 1 131 ? -1.692 6.908 -7.013 1.00 72.94 131 GLY A O 1
ATOM 1043 N N . PHE A 1 132 ? -0.549 8.007 -5.421 1.00 75.44 132 PHE A N 1
ATOM 1044 C CA . PHE A 1 132 ? -0.735 9.342 -5.983 1.00 75.44 132 PHE A CA 1
ATOM 1045 C C . PHE A 1 132 ? 0.396 9.667 -6.972 1.00 75.44 132 PHE A C 1
ATOM 104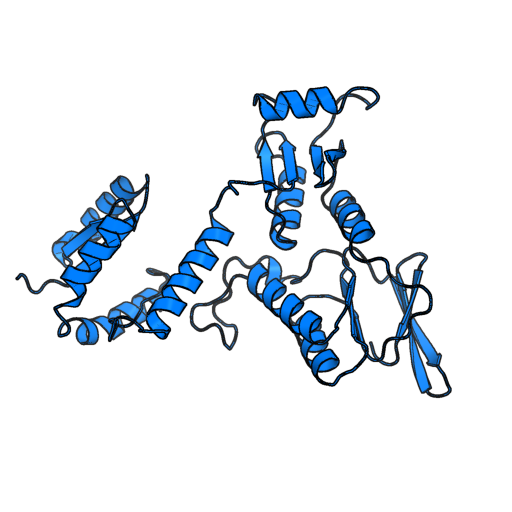7 O O . PHE A 1 132 ? 1.553 9.809 -6.555 1.00 75.44 132 PHE A O 1
ATOM 1054 N N . PRO A 1 133 ? 0.086 9.842 -8.273 1.00 75.56 133 PRO A N 1
ATOM 1055 C CA . PRO A 1 133 ? 1.051 10.313 -9.257 1.00 75.56 133 PRO A CA 1
ATOM 1056 C C . PRO A 1 133 ? 1.633 11.655 -8.822 1.00 75.56 133 PRO A C 1
ATOM 1058 O O . PRO A 1 133 ? 0.901 12.629 -8.619 1.00 75.56 133 PRO A O 1
ATOM 1061 N N . ASN A 1 134 ? 2.952 11.705 -8.681 1.00 79.31 134 ASN A N 1
ATOM 1062 C CA . ASN A 1 134 ? 3.650 12.873 -8.173 1.00 79.31 134 ASN A CA 1
ATOM 1063 C C . ASN A 1 134 ? 4.942 13.143 -8.945 1.00 79.31 134 ASN A C 1
ATOM 1065 O O . ASN A 1 134 ? 5.457 12.281 -9.658 1.00 79.31 134 ASN A O 1
ATOM 1069 N N . ARG A 1 135 ? 5.454 14.365 -8.814 1.00 79.94 135 ARG A N 1
ATOM 1070 C CA . ARG A 1 135 ? 6.773 14.749 -9.323 1.00 79.94 135 ARG A CA 1
ATOM 1071 C C . ARG A 1 135 ? 7.427 15.757 -8.393 1.00 79.94 135 ARG A C 1
ATOM 1073 O O . ARG A 1 135 ? 6.739 16.523 -7.718 1.00 79.94 135 ARG A O 1
ATOM 1080 N N . ILE A 1 136 ? 8.756 15.773 -8.410 1.00 82.06 136 ILE A N 1
ATOM 1081 C CA . ILE A 1 136 ? 9.555 16.765 -7.693 1.00 82.06 136 ILE A CA 1
ATOM 1082 C C . ILE A 1 136 ? 10.052 17.815 -8.682 1.00 82.06 136 ILE A C 1
ATOM 1084 O O . ILE A 1 136 ? 10.673 17.477 -9.691 1.00 82.06 136 ILE A O 1
ATOM 1088 N N . LEU A 1 137 ? 9.764 19.076 -8.381 1.00 83.12 137 LEU A N 1
ATOM 1089 C CA . LEU A 1 137 ? 10.212 20.253 -9.113 1.00 83.12 137 LEU A CA 1
ATOM 1090 C C . LEU A 1 137 ? 11.283 20.971 -8.297 1.00 83.12 137 LEU A C 1
ATOM 1092 O O . LEU A 1 137 ? 11.154 21.108 -7.081 1.00 83.12 137 LEU A O 1
ATOM 1096 N N . THR A 1 138 ? 12.315 21.472 -8.963 1.00 84.44 138 THR A N 1
ATOM 1097 C CA . THR A 1 138 ? 13.315 22.325 -8.320 1.00 84.44 138 THR A CA 1
ATOM 1098 C C . THR A 1 138 ? 12.817 23.776 -8.257 1.00 84.44 138 THR A C 1
ATOM 1100 O O . THR A 1 138 ? 12.065 24.196 -9.148 1.00 84.44 138 THR A O 1
ATOM 1103 N N . PRO A 1 139 ? 13.208 24.570 -7.241 1.00 82.19 139 PRO A N 1
ATOM 1104 C CA . PRO A 1 139 ? 12.758 25.960 -7.107 1.00 82.19 139 PRO A CA 1
ATOM 1105 C C . PRO A 1 139 ? 13.150 26.872 -8.281 1.00 82.19 139 PRO A C 1
ATOM 1107 O O . PRO A 1 139 ? 12.482 27.870 -8.531 1.00 82.19 139 PRO A O 1
ATOM 1110 N N . ASP A 1 140 ? 14.219 26.531 -9.002 1.00 81.81 140 ASP A N 1
ATOM 1111 C CA . ASP A 1 140 ? 14.741 27.256 -10.166 1.00 81.81 140 ASP A CA 1
ATOM 1112 C C . ASP A 1 140 ? 14.045 26.891 -11.490 1.00 81.81 140 ASP A C 1
ATOM 1114 O O . ASP A 1 140 ? 14.203 27.593 -12.491 1.00 81.81 140 ASP A O 1
ATOM 1118 N N . SER A 1 141 ? 13.246 25.821 -11.516 1.00 85.25 141 SER A N 1
ATOM 1119 C CA . SER A 1 141 ? 12.431 25.477 -12.681 1.00 85.25 141 SER A CA 1
ATOM 1120 C C . SER A 1 141 ? 11.308 26.501 -12.886 1.00 85.25 141 SER A C 1
ATOM 1122 O O . SER A 1 141 ? 10.780 27.049 -11.921 1.00 85.25 141 SER A O 1
ATOM 1124 N N . ILE A 1 142 ? 10.888 26.733 -14.137 1.00 86.00 142 ILE A N 1
ATOM 1125 C CA . ILE A 1 142 ? 9.802 27.685 -14.457 1.00 86.00 142 ILE A CA 1
ATOM 1126 C C . ILE A 1 142 ? 8.537 27.379 -13.637 1.00 86.00 142 ILE A C 1
ATOM 1128 O O . ILE A 1 142 ? 7.916 28.277 -13.071 1.00 86.00 142 ILE A O 1
ATOM 1132 N N . GLU A 1 143 ? 8.170 26.101 -13.549 1.00 83.19 143 GLU A N 1
ATOM 1133 C CA . GLU A 1 143 ? 6.981 25.651 -12.824 1.00 83.19 143 GLU A CA 1
ATOM 1134 C C . GLU A 1 143 ? 7.171 25.712 -11.302 1.00 83.19 143 GLU A C 1
ATOM 1136 O O . GLU A 1 143 ? 6.261 26.134 -10.589 1.00 83.19 143 GLU A O 1
ATOM 1141 N N . GLY A 1 144 ? 8.356 25.351 -10.798 1.00 81.38 144 GLY A N 1
ATOM 1142 C CA . GLY A 1 144 ? 8.689 25.454 -9.376 1.00 81.38 144 GLY A CA 1
ATOM 1143 C C . GLY A 1 144 ? 8.680 26.902 -8.887 1.00 81.38 144 GLY A C 1
ATOM 1144 O O . GLY A 1 144 ? 8.036 27.205 -7.884 1.00 81.38 144 GLY A O 1
ATOM 1145 N N . ALA A 1 145 ? 9.295 27.815 -9.640 1.00 82.81 145 ALA A N 1
ATOM 1146 C CA . ALA A 1 145 ? 9.314 29.242 -9.340 1.00 82.81 145 ALA A CA 1
ATOM 1147 C C . ALA A 1 145 ? 7.898 29.843 -9.301 1.00 82.81 145 ALA A C 1
ATOM 1149 O O . ALA A 1 145 ? 7.583 30.635 -8.410 1.00 82.81 145 ALA A O 1
ATOM 1150 N N . ALA A 1 146 ? 7.019 29.433 -10.222 1.00 83.25 146 ALA A N 1
ATOM 1151 C CA . ALA A 1 146 ? 5.623 29.867 -10.233 1.00 83.25 146 ALA A CA 1
ATOM 1152 C C . ALA A 1 146 ? 4.856 29.404 -8.980 1.00 83.25 146 ALA A C 1
ATOM 1154 O O . ALA A 1 146 ? 4.105 30.183 -8.392 1.00 83.25 146 ALA A O 1
ATOM 1155 N N . LEU A 1 147 ? 5.068 28.159 -8.540 1.00 79.56 147 LEU A N 1
ATOM 1156 C CA . LEU A 1 147 ? 4.443 27.624 -7.327 1.00 79.56 147 LEU A CA 1
ATOM 1157 C C . LEU A 1 147 ? 4.976 28.300 -6.051 1.00 79.56 147 LEU A C 1
ATOM 1159 O O . LEU A 1 147 ? 4.192 28.624 -5.159 1.00 79.56 147 LEU A O 1
ATOM 1163 N N . VAL A 1 148 ? 6.281 28.579 -5.983 1.00 77.62 148 VAL A N 1
ATOM 1164 C CA . VAL A 1 148 ? 6.900 29.334 -4.876 1.00 77.62 148 VAL A CA 1
ATOM 1165 C C . VAL A 1 148 ? 6.329 30.753 -4.791 1.00 77.62 148 VAL A C 1
ATOM 1167 O O . VAL A 1 148 ? 5.977 31.218 -3.703 1.00 77.62 148 VAL A O 1
ATOM 1170 N N . ALA A 1 149 ? 6.173 31.430 -5.933 1.00 79.69 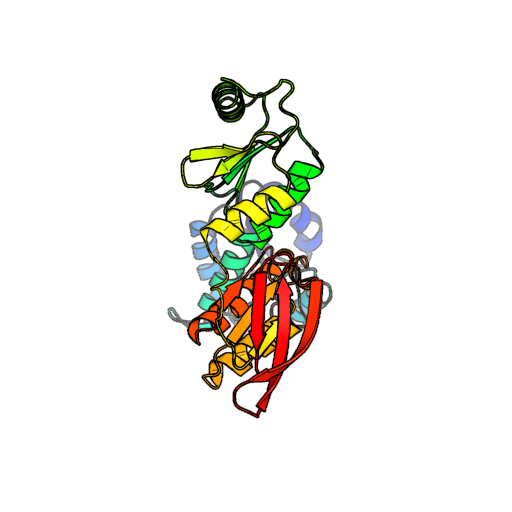149 ALA A N 1
ATOM 1171 C CA . ALA A 1 149 ? 5.567 32.758 -5.990 1.00 79.69 149 ALA A CA 1
ATOM 1172 C C . ALA A 1 149 ? 4.106 32.743 -5.505 1.00 79.69 149 ALA A C 1
ATOM 1174 O O . ALA A 1 149 ? 3.704 33.610 -4.730 1.00 79.69 149 ALA A O 1
ATOM 1175 N N . ALA A 1 150 ? 3.327 31.732 -5.900 1.00 78.38 150 ALA A N 1
ATOM 1176 C CA . ALA A 1 150 ? 1.927 31.586 -5.500 1.00 78.38 150 ALA A CA 1
ATOM 1177 C C . ALA A 1 150 ? 1.734 31.305 -3.995 1.00 78.38 150 ALA A C 1
ATOM 1179 O O . ALA A 1 150 ? 0.700 31.664 -3.435 1.00 78.38 150 ALA A O 1
ATOM 1180 N N . ALA A 1 151 ? 2.718 30.702 -3.320 1.00 73.81 151 ALA A N 1
ATOM 1181 C CA . ALA A 1 151 ? 2.647 30.382 -1.890 1.00 73.81 151 ALA A CA 1
ATOM 1182 C C . ALA A 1 151 ? 2.884 31.590 -0.950 1.00 73.81 151 ALA A C 1
ATOM 1184 O O . ALA A 1 151 ? 2.650 31.490 0.257 1.00 73.81 151 ALA A O 1
ATOM 1185 N N . SER A 1 152 ? 3.360 32.723 -1.482 1.00 61.00 152 SER A N 1
ATOM 1186 C CA . SER A 1 152 ? 4.030 33.783 -0.708 1.00 61.00 152 SER A CA 1
ATOM 1187 C C . SER A 1 152 ? 3.185 35.029 -0.377 1.00 61.00 152 SER A C 1
ATOM 1189 O O . SER A 1 152 ? 3.759 36.071 -0.081 1.00 61.00 152 SER A O 1
ATOM 1191 N N . ALA A 1 153 ? 1.848 34.978 -0.390 1.00 54.31 153 ALA A N 1
ATOM 1192 C CA . ALA A 1 153 ? 1.053 36.164 -0.026 1.00 54.31 153 ALA A CA 1
ATOM 1193 C C . ALA A 1 153 ? 1.065 36.483 1.490 1.00 54.31 153 ALA A C 1
ATOM 1195 O O . ALA A 1 153 ? 1.054 37.656 1.836 1.00 54.31 153 ALA A O 1
ATOM 1196 N N . ASP A 1 154 ? 1.159 35.473 2.372 1.00 53.16 154 ASP A N 1
ATOM 1197 C CA . ASP A 1 154 ? 1.138 35.642 3.846 1.00 53.16 154 ASP A CA 1
ATOM 1198 C C . ASP A 1 154 ? 1.983 34.594 4.625 1.00 53.16 154 ASP A C 1
ATOM 1200 O O . ASP A 1 154 ? 1.897 34.494 5.850 1.00 53.16 154 ASP A O 1
ATOM 1204 N N . SER A 1 155 ? 2.810 33.783 3.949 1.00 46.16 155 SER A N 1
ATOM 1205 C CA . SER A 1 155 ? 3.580 32.703 4.600 1.00 46.16 155 SER A CA 1
ATOM 1206 C C . SER A 1 155 ? 4.968 33.171 5.072 1.00 46.16 155 SER A C 1
ATOM 1208 O O . SER A 1 155 ? 5.666 33.845 4.311 1.00 46.16 155 SER A O 1
ATOM 1210 N N . PRO A 1 156 ? 5.426 32.802 6.287 1.00 41.97 156 PRO A N 1
ATOM 1211 C CA . PRO A 1 156 ? 6.741 33.197 6.783 1.00 41.97 156 PRO A CA 1
ATOM 1212 C C . PRO A 1 156 ? 7.867 32.588 5.935 1.00 41.97 156 PRO A C 1
ATOM 1214 O O . PRO A 1 156 ? 7.916 31.385 5.688 1.00 41.97 156 PRO A O 1
ATOM 1217 N N . VAL A 1 157 ? 8.779 33.456 5.498 1.00 37.72 157 VAL A N 1
ATOM 1218 C CA . VAL A 1 157 ? 9.984 33.123 4.727 1.00 37.72 157 VAL A CA 1
ATOM 1219 C C . VAL A 1 157 ? 11.128 32.757 5.699 1.00 37.72 157 VAL A C 1
ATOM 1221 O O . VAL A 1 157 ? 11.253 33.412 6.736 1.00 37.72 157 VAL A O 1
ATOM 1224 N N . PRO A 1 158 ? 12.002 31.780 5.378 1.00 42.34 158 PRO A N 1
ATOM 1225 C CA . PRO A 1 158 ? 11.976 30.950 4.176 1.00 42.34 158 PRO A CA 1
ATOM 1226 C C . PRO A 1 158 ? 10.895 29.870 4.245 1.00 42.34 158 PRO A C 1
ATOM 1228 O O . PRO A 1 158 ? 10.708 29.232 5.279 1.00 42.34 158 PRO A O 1
ATOM 1231 N N . ILE A 1 159 ? 10.238 29.631 3.105 1.00 45.66 159 ILE A N 1
ATOM 1232 C CA . ILE A 1 159 ? 9.486 28.398 2.867 1.00 45.66 159 ILE A CA 1
ATOM 1233 C C . ILE A 1 159 ? 10.529 27.281 2.857 1.00 45.66 159 ILE A C 1
ATOM 1235 O O . ILE A 1 159 ? 11.182 27.027 1.847 1.00 45.66 159 ILE A O 1
ATOM 1239 N N . VAL A 1 160 ? 10.749 26.657 4.008 1.00 38.47 160 VAL A N 1
ATOM 1240 C CA . VAL A 1 160 ? 11.467 25.389 4.053 1.00 38.47 160 VAL A CA 1
ATOM 1241 C C . VAL A 1 160 ? 10.524 24.371 3.416 1.00 38.47 160 VAL A C 1
ATOM 1243 O O . VAL A 1 160 ? 9.389 24.243 3.858 1.00 38.47 160 VAL A O 1
ATOM 1246 N N . LEU A 1 161 ? 10.958 23.791 2.297 1.00 46.34 161 LEU A N 1
ATOM 1247 C CA . LEU A 1 161 ? 10.730 22.418 1.818 1.00 46.34 161 LEU A CA 1
ATOM 1248 C C . LEU A 1 161 ? 9.650 21.604 2.559 1.00 46.34 161 LEU A C 1
ATOM 1250 O O . LEU A 1 161 ? 9.681 21.566 3.789 1.00 46.34 161 LEU A O 1
ATOM 1254 N N . PRO A 1 162 ? 8.895 20.717 1.886 1.00 52.03 162 PRO A N 1
ATOM 1255 C CA . PRO A 1 162 ? 8.309 20.698 0.529 1.00 52.03 162 PRO A CA 1
ATOM 1256 C C . PRO A 1 162 ? 6.995 21.497 0.365 1.00 52.03 162 PRO A C 1
ATOM 1258 O O . PRO A 1 162 ? 6.197 21.606 1.291 1.00 52.03 162 PRO A O 1
ATOM 1261 N N . LEU A 1 163 ? 6.732 22.007 -0.846 1.00 52.75 163 LEU A N 1
ATOM 1262 C CA . LEU A 1 163 ? 5.435 22.588 -1.236 1.00 52.75 163 LEU A CA 1
ATOM 1263 C C . LEU A 1 163 ? 4.617 21.550 -2.004 1.00 52.75 163 LEU A C 1
ATOM 1265 O O . LEU A 1 163 ? 5.017 21.199 -3.110 1.00 52.75 163 LEU A O 1
ATOM 1269 N N . ALA A 1 164 ? 3.490 21.096 -1.455 1.00 56.28 164 ALA A N 1
ATOM 1270 C CA . ALA A 1 164 ? 2.559 20.220 -2.166 1.00 56.28 164 ALA A CA 1
ATOM 1271 C C . ALA A 1 164 ? 1.387 21.030 -2.740 1.00 56.28 164 ALA A C 1
ATOM 1273 O O . ALA A 1 164 ? 0.758 21.798 -2.009 1.00 56.28 164 ALA A O 1
ATOM 1274 N N . ARG A 1 165 ? 1.064 20.846 -4.025 1.00 60.53 165 ARG A N 1
ATOM 1275 C CA . ARG A 1 165 ? -0.235 21.256 -4.586 1.00 60.53 165 ARG A CA 1
ATOM 1276 C C . ARG A 1 165 ? -1.185 20.062 -4.550 1.00 60.53 165 ARG A C 1
ATOM 1278 O O . ARG A 1 165 ? -0.915 19.072 -5.222 1.00 60.53 165 ARG A O 1
ATOM 1285 N N . ALA A 1 166 ? -2.262 20.141 -3.771 1.00 63.81 166 ALA A N 1
ATOM 1286 C CA . ALA A 1 166 ? -3.292 19.100 -3.760 1.00 63.81 166 ALA A CA 1
ATOM 1287 C C . ALA A 1 166 ? -4.187 19.175 -5.009 1.00 63.81 166 ALA A C 1
ATOM 1289 O O . ALA A 1 166 ? -4.159 20.154 -5.757 1.00 63.81 166 ALA A O 1
ATOM 1290 N N . TYR A 1 167 ? -5.012 18.145 -5.212 1.00 59.34 167 TYR A N 1
ATOM 1291 C CA . TYR A 1 167 ? -5.936 18.030 -6.349 1.00 59.34 167 TYR A CA 1
ATOM 1292 C C . TYR A 1 167 ? -6.903 19.224 -6.492 1.00 59.34 167 TYR A C 1
ATOM 1294 O O . TYR A 1 167 ? -7.321 19.555 -7.597 1.00 59.34 167 TYR A O 1
ATOM 1302 N N . ASP A 1 168 ? -7.227 19.908 -5.394 1.00 65.38 168 ASP A N 1
ATOM 1303 C CA . ASP A 1 168 ? -8.080 21.104 -5.363 1.00 65.38 168 ASP A CA 1
ATOM 1304 C C . ASP A 1 168 ? -7.312 22.426 -5.577 1.00 65.38 168 ASP A C 1
ATOM 1306 O O . ASP A 1 168 ? -7.880 23.511 -5.454 1.00 65.38 168 ASP A O 1
ATOM 1310 N N . GLY A 1 169 ? -6.016 22.352 -5.894 1.00 69.38 169 GLY A N 1
ATOM 1311 C CA . GLY A 1 169 ? -5.157 23.510 -6.123 1.00 69.38 169 GLY A CA 1
ATOM 1312 C C . GLY A 1 169 ? -4.636 24.179 -4.849 1.00 69.38 169 GLY A C 1
ATOM 1313 O O . GLY A 1 169 ? -3.925 25.180 -4.953 1.00 69.38 169 GLY A O 1
ATOM 1314 N N . ARG A 1 170 ? -4.937 23.647 -3.656 1.00 73.12 170 ARG A N 1
ATOM 1315 C CA . ARG A 1 170 ? -4.417 24.193 -2.393 1.00 73.12 170 ARG A CA 1
ATOM 1316 C C . ARG A 1 170 ? -2.922 23.937 -2.257 1.00 73.12 170 ARG A C 1
ATOM 1318 O O . ARG A 1 170 ? -2.432 22.855 -2.579 1.00 73.12 170 ARG A O 1
ATOM 1325 N N . LEU A 1 171 ? -2.222 24.946 -1.745 1.00 76.81 171 LEU A N 1
ATOM 1326 C CA . LEU A 1 171 ? -0.786 24.922 -1.492 1.00 76.81 171 LEU A CA 1
ATOM 1327 C C . LEU A 1 171 ? -0.504 24.652 -0.012 1.00 76.81 171 LEU A C 1
ATOM 1329 O O . LEU A 1 171 ? -1.096 25.288 0.860 1.00 76.81 171 LEU A O 1
ATOM 1333 N N . PHE A 1 172 ? 0.433 23.743 0.252 1.00 75.19 172 PHE A N 1
ATOM 1334 C CA . PHE A 1 172 ? 0.868 23.371 1.600 1.00 75.19 172 PHE A CA 1
ATOM 1335 C C . PHE A 1 172 ? 2.349 23.718 1.779 1.00 75.19 172 PHE A C 1
ATOM 1337 O O . PHE A 1 172 ? 3.197 22.915 1.386 1.00 75.19 172 PHE A O 1
ATOM 1344 N N . PRO A 1 173 ? 2.682 24.916 2.295 1.00 74.19 173 PRO A N 1
ATOM 1345 C CA . PRO A 1 173 ? 4.063 25.276 2.606 1.00 74.19 173 PRO A CA 1
ATOM 1346 C C . PRO A 1 173 ? 4.566 24.488 3.825 1.00 74.19 173 PRO A C 1
ATOM 1348 O O . PRO A 1 173 ? 3.774 24.161 4.710 1.00 74.19 173 PRO A O 1
ATOM 1351 N N . ALA A 1 174 ? 5.874 24.207 3.879 1.00 70.44 174 ALA A N 1
ATOM 1352 C CA . ALA A 1 174 ? 6.499 23.402 4.936 1.00 70.44 174 ALA A CA 1
ATOM 1353 C C . ALA A 1 174 ? 5.790 22.057 5.172 1.00 70.44 174 ALA A C 1
ATOM 1355 O O . ALA A 1 174 ? 5.576 21.634 6.313 1.00 70.44 174 ALA A O 1
ATOM 1356 N N . ALA A 1 175 ? 5.374 21.399 4.084 1.00 75.12 175 ALA A N 1
ATOM 1357 C CA . ALA A 1 175 ? 4.702 20.118 4.181 1.00 75.12 175 ALA A CA 1
ATOM 1358 C C . ALA A 1 175 ? 5.647 19.078 4.790 1.00 75.12 175 ALA A C 1
ATOM 1360 O O . ALA A 1 175 ? 6.835 19.036 4.505 1.00 75.12 175 ALA A O 1
ATOM 1361 N N . THR A 1 176 ? 5.102 18.197 5.613 1.00 82.25 176 THR A N 1
ATOM 1362 C CA . THR A 1 176 ? 5.807 16.991 6.056 1.00 82.25 176 THR A CA 1
ATOM 1363 C C . THR A 1 176 ? 5.063 15.782 5.524 1.00 82.25 176 THR A C 1
ATOM 1365 O O . THR A 1 176 ? 3.856 15.868 5.286 1.00 82.25 176 THR A O 1
ATOM 1368 N N . ALA A 1 177 ? 5.733 14.642 5.369 1.00 80.25 177 ALA A N 1
ATOM 1369 C CA . ALA A 1 177 ? 5.068 13.394 4.997 1.00 80.25 177 ALA A CA 1
ATOM 1370 C C . ALA A 1 177 ? 3.913 13.097 5.962 1.00 80.25 177 ALA A C 1
ATOM 1372 O O . ALA A 1 177 ? 2.798 12.802 5.541 1.00 80.25 177 ALA A O 1
ATOM 1373 N N . ARG A 1 178 ? 4.133 13.298 7.264 1.00 77.75 178 ARG A N 1
ATOM 1374 C CA . ARG A 1 178 ? 3.083 13.153 8.274 1.00 77.75 178 ARG A CA 1
ATOM 1375 C C . ARG A 1 178 ? 1.916 14.122 8.055 1.00 77.75 178 ARG A C 1
ATOM 1377 O O . ARG A 1 178 ? 0.777 13.672 7.986 1.00 77.75 178 ARG A O 1
ATOM 1384 N N . GLY A 1 179 ? 2.188 15.422 7.939 1.00 77.56 179 GLY A N 1
ATOM 1385 C CA . GLY A 1 179 ? 1.139 16.432 7.770 1.00 77.56 179 GLY A CA 1
ATOM 1386 C C . GLY A 1 179 ? 0.347 16.241 6.476 1.00 77.56 179 GLY A C 1
ATOM 1387 O O . GLY A 1 179 ? -0.873 16.393 6.462 1.00 77.56 179 GLY A O 1
ATOM 1388 N N . LEU A 1 180 ? 1.022 15.827 5.400 1.00 78.38 180 LEU A N 1
ATOM 1389 C CA . LEU A 1 180 ? 0.372 15.484 4.142 1.00 78.38 180 LEU A CA 1
ATOM 1390 C C . LEU A 1 180 ? -0.484 14.218 4.277 1.00 78.38 180 LEU A C 1
ATOM 1392 O O . LEU A 1 180 ? -1.597 14.193 3.762 1.00 78.38 180 LEU A O 1
ATOM 1396 N N . ASN A 1 181 ? -0.019 13.193 5.000 1.00 77.69 181 ASN A N 1
ATOM 1397 C CA . ASN A 1 181 ? -0.810 11.986 5.252 1.00 77.69 181 ASN A CA 1
ATOM 1398 C C . ASN A 1 181 ? -2.085 12.292 6.051 1.00 77.69 181 ASN A C 1
ATOM 1400 O O . ASN A 1 181 ? -3.159 11.804 5.705 1.00 77.69 181 ASN A O 1
ATOM 1404 N N . GLU A 1 182 ? -1.983 13.116 7.097 1.00 73.38 182 GLU A N 1
ATOM 1405 C CA . GLU A 1 182 ? -3.122 13.552 7.916 1.00 73.38 182 GLU A CA 1
ATOM 1406 C C . GLU A 1 182 ? -4.141 14.342 7.072 1.00 73.38 182 GLU A C 1
ATOM 1408 O O . GLU A 1 182 ? -5.347 14.086 7.134 1.00 73.38 182 GLU A O 1
ATOM 1413 N N . LEU A 1 183 ? -3.668 15.248 6.213 1.00 71.81 183 LEU A N 1
ATOM 1414 C CA . LEU A 1 183 ? -4.515 16.010 5.295 1.00 71.81 183 LEU A CA 1
ATOM 1415 C C . LEU A 1 183 ? -5.216 15.117 4.259 1.00 71.81 183 LEU A C 1
ATOM 1417 O O . LEU A 1 183 ? -6.424 15.230 4.060 1.00 71.81 183 LEU A O 1
ATOM 1421 N N . LEU A 1 184 ? -4.469 14.244 3.580 1.00 71.31 184 LEU A N 1
ATOM 1422 C CA . LEU A 1 184 ? -5.039 13.355 2.567 1.00 71.31 184 LEU A CA 1
ATOM 1423 C C . LEU A 1 184 ? -6.044 12.393 3.216 1.00 71.31 184 LEU A C 1
ATOM 1425 O O . LEU A 1 184 ? -7.150 12.224 2.715 1.00 71.31 184 LEU A O 1
ATOM 1429 N N . SER A 1 185 ? -5.720 11.839 4.384 1.00 66.50 185 SER A N 1
ATOM 1430 C CA . SER A 1 185 ? -6.600 10.897 5.087 1.00 66.50 185 SER A CA 1
ATOM 1431 C C . SER A 1 185 ? -7.883 11.548 5.621 1.00 66.50 185 SER A C 1
ATOM 1433 O O . SER A 1 185 ? -8.930 10.906 5.658 1.00 66.50 185 SER A O 1
ATOM 1435 N N . THR A 1 186 ? -7.844 12.826 6.016 1.00 60.88 186 THR A N 1
ATOM 1436 C CA . THR A 1 186 ? -9.039 13.546 6.504 1.00 60.88 186 THR A CA 1
ATOM 1437 C C . THR A 1 186 ? -10.043 13.882 5.404 1.00 60.88 186 THR A C 1
ATOM 1439 O O . THR A 1 186 ? -11.230 13.992 5.704 1.00 60.88 186 THR A O 1
ATOM 1442 N N . GLN A 1 187 ? -9.607 14.015 4.148 1.00 54.72 187 GLN A N 1
ATOM 1443 C CA . GLN A 1 187 ? -10.513 14.283 3.026 1.00 54.72 187 GLN A CA 1
ATOM 1444 C C . GLN A 1 187 ? -11.202 13.028 2.479 1.00 54.72 187 GLN A C 1
ATOM 1446 O O . GLN A 1 187 ? -12.306 13.143 1.949 1.00 54.72 187 GLN A O 1
ATOM 1451 N N . PHE A 1 188 ? -10.581 11.851 2.599 1.00 51.66 188 PHE A N 1
ATOM 1452 C CA . PHE A 1 188 ? -11.096 10.631 1.970 1.00 51.66 188 PHE A CA 1
ATOM 1453 C C . PHE A 1 188 ? -11.817 9.676 2.929 1.00 51.66 188 PHE A C 1
ATOM 1455 O O . PHE A 1 188 ? -12.745 9.010 2.484 1.00 51.66 188 PHE A O 1
ATOM 1462 N N . ASP A 1 189 ? -11.479 9.650 4.226 1.00 60.75 189 ASP A N 1
ATOM 1463 C CA . ASP A 1 189 ? -11.951 8.598 5.139 1.00 60.75 189 ASP A CA 1
ATOM 1464 C C . ASP A 1 189 ? -12.180 9.141 6.573 1.00 60.75 189 ASP A C 1
ATOM 1466 O O . ASP A 1 189 ? -11.415 8.887 7.514 1.00 60.75 189 ASP A O 1
ATOM 1470 N N . ALA A 1 190 ? -13.240 9.937 6.769 1.00 67.56 190 ALA A N 1
ATOM 1471 C CA . ALA A 1 190 ? -13.668 10.336 8.113 1.00 67.56 190 ALA A CA 1
ATOM 1472 C C . ALA A 1 190 ? -14.153 9.104 8.893 1.00 67.56 190 ALA A C 1
ATOM 1474 O O . ALA A 1 190 ? -15.027 8.376 8.427 1.00 67.56 190 ALA A O 1
ATOM 1475 N N . VAL A 1 191 ? -13.589 8.882 10.083 1.00 72.94 191 VAL A N 1
ATOM 1476 C CA . VAL A 1 191 ? -14.001 7.792 10.975 1.00 72.94 191 VAL A CA 1
ATOM 1477 C C . VAL A 1 191 ? -15.385 8.134 11.538 1.00 72.94 191 VAL A C 1
ATOM 1479 O O . VAL A 1 191 ? -15.501 9.156 12.217 1.00 72.94 191 VAL A O 1
ATOM 1482 N N . PRO A 1 192 ? -16.436 7.340 11.269 1.00 76.44 192 PRO A N 1
ATOM 1483 C CA . PRO A 1 192 ? -17.769 7.647 11.769 1.00 76.44 192 PRO A CA 1
ATOM 1484 C C . PRO A 1 192 ? -17.824 7.474 13.287 1.00 76.44 192 PRO A C 1
ATOM 1486 O O . PRO A 1 192 ? -17.414 6.441 13.821 1.00 76.44 192 PRO A O 1
ATOM 1489 N N . GLU A 1 193 ? -18.356 8.469 13.996 1.00 73.94 193 GLU A N 1
ATOM 1490 C CA . GLU A 1 193 ? -18.571 8.353 15.437 1.00 73.94 193 GLU A CA 1
ATOM 1491 C C . GLU A 1 193 ? -19.660 7.318 15.742 1.00 73.94 193 GLU A C 1
ATOM 1493 O O . GLU A 1 193 ? -20.739 7.320 15.146 1.00 73.94 193 GLU A O 1
ATOM 1498 N N . GLY A 1 194 ? -19.382 6.431 16.698 1.00 75.69 194 GLY A N 1
ATOM 1499 C CA . GLY A 1 194 ? -20.354 5.452 17.188 1.00 75.69 194 GLY A CA 1
ATOM 1500 C C . GLY A 1 194 ? -20.600 4.247 16.273 1.00 75.69 194 GLY A C 1
ATOM 1501 O O . GLY A 1 194 ? -21.449 3.421 16.607 1.00 75.69 194 GLY A O 1
ATOM 1502 N N . GLU A 1 195 ? -19.868 4.103 15.162 1.00 82.75 195 GLU A N 1
ATOM 1503 C CA . GLU A 1 195 ? -19.942 2.901 14.326 1.00 82.75 195 GLU A CA 1
ATOM 1504 C C . GLU A 1 195 ? -19.392 1.678 15.082 1.00 82.75 195 GLU A C 1
ATOM 1506 O O . GLU A 1 195 ? -18.305 1.711 15.670 1.00 82.75 195 GLU A O 1
ATOM 1511 N N . VAL A 1 196 ? -20.167 0.589 15.065 1.00 92.50 196 VAL A N 1
ATOM 1512 C CA . VAL A 1 196 ? -19.774 -0.712 15.614 1.00 92.50 196 VAL A CA 1
ATOM 1513 C C . VAL A 1 196 ? -19.442 -1.636 14.452 1.00 92.50 196 VAL A C 1
ATOM 1515 O O . VAL A 1 196 ? -20.311 -1.918 13.631 1.00 92.50 196 VAL A O 1
ATOM 1518 N N . ASN A 1 197 ? -18.201 -2.114 14.403 1.00 95.00 197 ASN A N 1
ATOM 1519 C CA . ASN A 1 197 ? -17.750 -3.084 13.407 1.00 95.00 197 ASN A CA 1
ATOM 1520 C C . ASN A 1 197 ? -17.799 -4.506 13.983 1.00 95.00 197 ASN A C 1
ATOM 1522 O O . ASN A 1 197 ? -17.548 -4.723 15.170 1.00 95.00 197 ASN A O 1
ATOM 1526 N N . ASP A 1 198 ? -18.080 -5.500 13.152 1.00 97.00 198 ASP A N 1
ATOM 1527 C CA . ASP A 1 198 ? -17.931 -6.900 13.542 1.00 97.00 198 ASP A CA 1
ATOM 1528 C C . ASP A 1 198 ? -16.442 -7.233 13.705 1.00 97.00 198 ASP A C 1
ATOM 1530 O O . ASP A 1 198 ? -16.056 -7.834 14.709 1.00 97.00 198 ASP A O 1
ATOM 1534 N N . VAL A 1 199 ? -15.602 -6.766 12.772 1.00 97.75 199 VAL A N 1
ATOM 1535 C CA . VAL A 1 199 ? -14.143 -6.939 12.800 1.00 97.75 199 VAL A CA 1
ATOM 1536 C C . VAL A 1 199 ? -13.445 -5.602 12.561 1.00 97.75 199 VAL A C 1
ATOM 1538 O O . VAL A 1 199 ? -13.666 -4.936 11.550 1.00 97.75 199 VAL A O 1
ATOM 1541 N N . LEU A 1 200 ? -12.562 -5.213 13.477 1.00 97.25 200 LEU A N 1
ATOM 1542 C CA . LEU A 1 200 ? -11.729 -4.022 13.347 1.00 97.25 200 LEU A CA 1
ATOM 1543 C C . LEU A 1 200 ? -10.254 -4.412 13.323 1.00 97.25 200 LEU A C 1
ATOM 1545 O O . LEU A 1 200 ? -9.668 -4.728 14.346 1.00 97.25 200 LEU A O 1
ATOM 1549 N N . VAL A 1 201 ? -9.634 -4.344 12.154 1.00 97.81 201 VAL A N 1
ATOM 1550 C CA . VAL A 1 201 ? -8.232 -4.713 11.967 1.00 97.81 201 VAL A CA 1
ATOM 1551 C C . VAL A 1 201 ? -7.327 -3.527 12.292 1.00 97.81 201 VAL A C 1
ATOM 1553 O O . VAL A 1 201 ? -7.452 -2.459 11.690 1.00 97.81 201 VAL A O 1
ATOM 1556 N N . ILE A 1 202 ? -6.366 -3.715 13.198 1.00 96.75 202 ILE A N 1
ATOM 1557 C CA . ILE A 1 202 ? -5.346 -2.705 13.510 1.00 96.75 202 ILE A CA 1
ATOM 1558 C C . ILE A 1 202 ? -4.060 -3.012 12.730 1.00 96.75 202 ILE A C 1
ATOM 1560 O O . ILE A 1 202 ? -3.340 -3.965 13.023 1.00 96.75 202 ILE A O 1
ATOM 1564 N N . GLY A 1 203 ? -3.757 -2.158 11.755 1.00 95.50 203 GLY A N 1
ATOM 1565 C CA . GLY A 1 203 ? -2.616 -2.240 10.849 1.00 95.50 203 GLY A CA 1
ATOM 1566 C C . GLY A 1 203 ? -2.994 -2.800 9.477 1.00 95.50 203 GLY A C 1
ATOM 1567 O O . GLY A 1 203 ? -3.605 -3.858 9.361 1.00 95.50 203 GLY A O 1
ATOM 1568 N N . ALA A 1 204 ? -2.562 -2.130 8.413 1.00 94.50 204 ALA A N 1
ATOM 1569 C CA . ALA A 1 204 ? -2.806 -2.502 7.020 1.00 94.50 204 ALA A CA 1
ATOM 1570 C C . ALA A 1 204 ? -1.557 -3.094 6.340 1.00 94.50 204 ALA A C 1
ATOM 1572 O O . ALA A 1 204 ? -1.319 -2.882 5.150 1.00 94.50 204 ALA A O 1
ATOM 1573 N N . GLY A 1 205 ? -0.741 -3.848 7.084 1.00 94.44 205 GLY A N 1
ATOM 1574 C CA . GLY A 1 205 ? 0.289 -4.729 6.517 1.00 94.44 205 GLY A CA 1
ATOM 1575 C C . GLY A 1 205 ? -0.305 -6.003 5.892 1.00 94.44 205 GLY A C 1
ATOM 1576 O O . GLY A 1 205 ? -1.519 -6.188 5.937 1.00 94.44 205 GLY A O 1
ATOM 1577 N N . PRO A 1 206 ? 0.514 -6.933 5.361 1.00 93.81 206 PRO A N 1
ATOM 1578 C CA . PRO A 1 206 ? 0.012 -8.148 4.707 1.00 93.81 206 PRO A CA 1
ATOM 1579 C C . PRO A 1 206 ? -0.941 -8.982 5.570 1.00 93.81 206 PRO A C 1
ATOM 1581 O O . PRO A 1 206 ? -1.934 -9.488 5.061 1.00 93.81 206 PRO A O 1
ATOM 1584 N N . ALA A 1 207 ? -0.666 -9.092 6.875 1.00 96.12 207 ALA A N 1
ATOM 1585 C CA . ALA A 1 207 ? -1.528 -9.819 7.805 1.00 96.12 207 ALA A CA 1
ATOM 1586 C C . ALA A 1 207 ? -2.900 -9.147 7.959 1.00 96.12 207 ALA A C 1
ATOM 1588 O O . ALA A 1 207 ? -3.926 -9.807 7.823 1.00 96.12 207 ALA A O 1
ATOM 1589 N N . GLY A 1 208 ? -2.923 -7.831 8.183 1.00 97.25 208 GLY A N 1
ATOM 1590 C CA . GLY A 1 208 ? -4.170 -7.086 8.332 1.00 97.25 208 GLY A CA 1
ATOM 1591 C C . GLY A 1 208 ? -4.965 -6.987 7.032 1.00 97.25 208 GLY A C 1
ATOM 1592 O O . GLY A 1 208 ? -6.181 -7.133 7.037 1.00 97.25 208 GLY A O 1
ATOM 1593 N N . LEU A 1 209 ? -4.284 -6.839 5.894 1.00 96.31 209 LEU A N 1
ATOM 1594 C CA . LEU A 1 209 ? -4.914 -6.885 4.576 1.00 96.31 209 LEU A CA 1
ATOM 1595 C C . LEU A 1 209 ? -5.561 -8.245 4.305 1.00 96.31 209 LEU A C 1
ATOM 1597 O O . LEU A 1 209 ? -6.700 -8.290 3.852 1.00 96.31 209 LEU A O 1
ATOM 1601 N N . ALA A 1 210 ? -4.872 -9.345 4.619 1.00 96.75 210 ALA A N 1
ATOM 1602 C CA . ALA A 1 210 ? -5.452 -10.678 4.507 1.00 96.75 210 ALA A CA 1
ATOM 1603 C C . ALA A 1 210 ? -6.668 -10.836 5.436 1.00 96.75 210 ALA A C 1
ATOM 1605 O O . ALA A 1 210 ? -7.723 -11.265 4.978 1.00 96.75 210 ALA A O 1
ATOM 1606 N N . ALA A 1 211 ? -6.556 -10.425 6.704 1.00 98.19 211 ALA A N 1
ATOM 1607 C CA . ALA A 1 211 ? -7.671 -10.456 7.651 1.00 98.19 211 ALA A CA 1
ATOM 1608 C C . ALA A 1 211 ? -8.881 -9.658 7.140 1.00 98.19 211 ALA A C 1
ATOM 1610 O O . ALA A 1 211 ? -10.002 -10.156 7.180 1.00 98.19 211 ALA A O 1
ATOM 1611 N N . ALA A 1 212 ? -8.652 -8.464 6.587 1.00 97.94 212 ALA A N 1
ATOM 1612 C CA . ALA A 1 212 ? -9.702 -7.616 6.037 1.00 97.94 212 ALA A CA 1
ATOM 1613 C C . ALA A 1 212 ? -10.397 -8.245 4.823 1.00 97.94 212 ALA A C 1
ATOM 1615 O O . ALA A 1 212 ? -11.620 -8.184 4.729 1.00 97.94 212 ALA A O 1
ATOM 1616 N N . VAL A 1 213 ? -9.640 -8.870 3.910 1.00 97.69 213 VAL A N 1
ATOM 1617 C CA . VAL A 1 213 ? -10.215 -9.586 2.758 1.00 97.69 213 VAL A CA 1
ATOM 1618 C C . VAL A 1 213 ? -11.125 -10.716 3.232 1.00 97.69 213 VAL A C 1
ATOM 1620 O O . VAL A 1 213 ? -12.265 -10.786 2.782 1.00 97.69 213 VAL A O 1
ATOM 1623 N N . TYR A 1 214 ? -10.641 -11.570 4.139 1.00 98.00 214 TYR A N 1
ATOM 1624 C CA . TYR A 1 214 ? -11.396 -12.734 4.607 1.00 98.00 214 TYR A CA 1
ATOM 1625 C C . TYR A 1 214 ? -12.608 -12.348 5.463 1.00 98.00 214 TYR A C 1
ATOM 1627 O O . TYR A 1 214 ? -13.684 -12.906 5.280 1.00 98.00 214 TYR A O 1
ATOM 1635 N N . ALA A 1 215 ? -12.472 -11.380 6.372 1.00 98.19 215 ALA A N 1
ATOM 1636 C CA . ALA A 1 215 ? -13.596 -10.921 7.187 1.00 98.19 215 ALA A CA 1
ATOM 1637 C C . ALA A 1 215 ? -14.699 -10.301 6.315 1.00 98.19 215 ALA A C 1
ATOM 1639 O O . ALA A 1 215 ? -15.868 -10.671 6.430 1.00 98.19 215 ALA A O 1
ATOM 1640 N N . ALA A 1 216 ? -14.324 -9.415 5.389 1.00 97.75 216 ALA A N 1
ATOM 1641 C CA . ALA A 1 216 ? -15.289 -8.761 4.517 1.00 97.75 216 ALA A CA 1
ATOM 1642 C C . ALA A 1 216 ? -15.935 -9.740 3.523 1.00 97.75 216 ALA A C 1
ATOM 1644 O O . ALA A 1 216 ? -17.125 -9.611 3.241 1.00 97.75 216 ALA A O 1
ATOM 1645 N N . SER A 1 217 ? -15.208 -10.748 3.016 1.00 97.56 217 SER A N 1
ATOM 1646 C CA . SER A 1 217 ? -15.793 -11.748 2.106 1.00 97.56 217 SER A CA 1
ATOM 1647 C C . SER A 1 217 ? -16.879 -12.604 2.758 1.00 97.56 217 SER A C 1
ATOM 1649 O O . SER A 1 217 ? -17.777 -13.070 2.062 1.00 97.56 217 SER A O 1
ATOM 1651 N N . GLU A 1 218 ? -16.833 -12.763 4.082 1.00 98.12 218 GLU A N 1
ATOM 1652 C CA . GLU A 1 218 ? -17.882 -13.418 4.877 1.00 98.12 218 GLU A CA 1
ATOM 1653 C C . GLU A 1 218 ? -19.040 -12.464 5.241 1.00 98.12 218 GLU A C 1
ATOM 1655 O O . GLU A 1 218 ? -19.943 -12.823 5.994 1.00 98.12 218 GLU A O 1
ATOM 1660 N N . GLY A 1 219 ? -19.038 -11.236 4.711 1.00 96.12 219 GLY A N 1
ATOM 1661 C CA . GLY A 1 219 ? -20.093 -10.243 4.919 1.00 96.12 219 GLY A CA 1
ATOM 1662 C C . GLY A 1 219 ? -20.037 -9.525 6.269 1.00 96.12 219 GLY A C 1
ATOM 1663 O O . GLY A 1 219 ? -21.002 -8.850 6.630 1.00 96.12 219 GLY A O 1
ATOM 1664 N N . LEU A 1 220 ? -18.937 -9.653 7.018 1.00 97.88 220 LEU A N 1
ATOM 1665 C CA . LEU A 1 220 ? -18.754 -8.958 8.292 1.00 97.88 220 LEU A CA 1
ATOM 1666 C C . LEU A 1 220 ? -18.478 -7.471 8.056 1.00 97.88 220 LEU A C 1
ATOM 1668 O O . LEU A 1 220 ? -17.662 -7.109 7.200 1.00 97.88 220 LEU A O 1
ATOM 1672 N N . SER A 1 221 ? -19.096 -6.602 8.862 1.00 96.56 221 SER A N 1
ATOM 1673 C CA . SER A 1 221 ? -18.751 -5.177 8.856 1.00 96.56 221 SER A CA 1
ATOM 1674 C C . SER A 1 221 ? -17.296 -5.007 9.308 1.00 96.56 221 SER A C 1
ATOM 1676 O O . SER A 1 221 ? -16.945 -5.267 10.460 1.00 96.56 221 SER A O 1
ATOM 1678 N N . THR A 1 222 ? -16.434 -4.650 8.352 1.00 97.38 222 THR A N 1
ATOM 1679 C CA . THR A 1 222 ? -14.979 -4.701 8.513 1.00 97.38 222 THR A CA 1
ATOM 1680 C C . THR A 1 222 ? -14.367 -3.325 8.302 1.00 97.38 222 THR A C 1
ATOM 1682 O O . THR A 1 222 ? -14.536 -2.713 7.244 1.00 97.38 222 THR A O 1
ATOM 1685 N N . ALA A 1 223 ? -13.592 -2.870 9.282 1.00 95.44 223 ALA A N 1
ATOM 1686 C CA . ALA A 1 223 ? -12.801 -1.651 9.191 1.00 95.44 223 ALA A CA 1
ATOM 1687 C C . ALA A 1 223 ? -11.320 -1.947 9.444 1.00 95.44 223 ALA A C 1
ATOM 1689 O O . ALA A 1 223 ? -10.979 -2.809 10.249 1.00 95.44 223 ALA A O 1
ATOM 1690 N N . VAL A 1 224 ? -10.436 -1.216 8.770 1.00 95.38 224 VAL A N 1
ATOM 1691 C CA . VAL A 1 224 ? -8.982 -1.315 8.928 1.00 95.38 224 VAL A CA 1
ATOM 1692 C C . VAL A 1 224 ? -8.436 0.042 9.344 1.00 95.38 224 VAL A C 1
ATOM 1694 O O . VAL A 1 224 ? -8.659 1.035 8.654 1.00 95.38 224 VAL A O 1
ATOM 1697 N N . LEU A 1 225 ? -7.704 0.084 10.453 1.00 93.31 225 LEU A N 1
ATOM 1698 C CA . LEU A 1 225 ? -7.027 1.276 10.960 1.00 93.31 225 LEU A CA 1
ATOM 1699 C C . LEU A 1 225 ? -5.539 1.184 10.640 1.00 93.31 225 LEU A C 1
ATOM 1701 O O . LEU A 1 225 ? -4.875 0.246 11.068 1.00 93.31 225 LEU A O 1
ATOM 1705 N N . GLU A 1 226 ? -4.999 2.152 9.911 1.00 91.00 226 GLU A N 1
ATOM 1706 C CA . GLU A 1 226 ? -3.576 2.225 9.583 1.00 91.00 226 GLU A CA 1
ATOM 1707 C C . GLU A 1 226 ? -3.012 3.572 10.025 1.00 91.00 226 GLU A C 1
ATOM 1709 O O . GLU A 1 226 ? -3.564 4.623 9.704 1.00 91.00 226 GLU A O 1
ATOM 1714 N N . ARG A 1 227 ? -1.891 3.544 10.748 1.00 87.62 227 ARG A N 1
ATOM 1715 C CA . ARG A 1 227 ? -1.239 4.750 11.269 1.00 87.62 227 ARG A CA 1
ATOM 1716 C C . ARG A 1 227 ? -0.548 5.563 10.177 1.00 87.62 227 ARG A C 1
ATOM 1718 O O . ARG A 1 227 ? -0.510 6.783 10.277 1.00 87.62 227 ARG A O 1
ATOM 1725 N N . ASP A 1 228 ? -0.039 4.890 9.149 1.00 83.88 228 ASP A N 1
ATOM 1726 C CA . ASP A 1 228 ? 0.750 5.484 8.079 1.00 83.88 228 ASP A CA 1
ATOM 1727 C C . ASP A 1 228 ? 0.056 5.219 6.730 1.00 83.88 228 ASP A C 1
ATOM 1729 O O . ASP A 1 228 ? -1.049 5.715 6.499 1.00 83.88 228 ASP A O 1
ATOM 1733 N N . ALA A 1 229 ? 0.682 4.424 5.859 1.00 82.50 229 ALA A N 1
ATOM 1734 C CA . ALA A 1 229 ? 0.168 4.022 4.555 1.00 82.50 229 ALA A CA 1
ATOM 1735 C C . ALA A 1 229 ? 0.036 2.497 4.455 1.00 82.50 229 ALA A C 1
ATOM 1737 O O . ALA A 1 229 ? 0.826 1.739 5.028 1.00 82.50 229 ALA A O 1
ATOM 1738 N N . ILE A 1 230 ? -0.941 2.060 3.661 1.00 88.25 230 ILE A N 1
ATOM 1739 C CA . ILE A 1 230 ? -1.271 0.649 3.440 1.00 88.25 230 ILE A CA 1
ATOM 1740 C C . ILE A 1 230 ? -0.059 -0.116 2.880 1.00 88.25 230 ILE A C 1
ATOM 1742 O O . ILE A 1 230 ? 0.712 0.398 2.073 1.00 88.25 230 ILE A O 1
ATOM 1746 N N . GLY A 1 231 ? 0.110 -1.360 3.327 1.00 87.62 231 GLY A N 1
ATOM 1747 C CA . GLY A 1 231 ? 1.192 -2.271 2.946 1.00 87.62 231 GLY A CA 1
ATOM 1748 C C . GLY A 1 231 ? 2.173 -2.585 4.074 1.00 87.62 231 GLY A C 1
ATOM 1749 O O . GLY A 1 231 ? 2.886 -3.588 3.996 1.00 87.62 231 GLY A O 1
ATOM 1750 N N . GLY A 1 232 ? 2.190 -1.790 5.150 1.00 87.50 232 GLY A N 1
ATOM 1751 C CA . GLY A 1 232 ? 3.111 -1.981 6.274 1.00 87.50 232 GLY A CA 1
ATOM 1752 C C . GLY A 1 232 ? 4.573 -2.083 5.814 1.00 87.50 232 GLY A C 1
ATOM 1753 O O . GLY A 1 232 ? 4.984 -1.400 4.880 1.00 87.50 232 GLY A O 1
ATOM 1754 N N . GLN A 1 233 ? 5.352 -2.978 6.432 1.00 85.38 233 GLN A N 1
ATOM 1755 C CA . GLN A 1 233 ? 6.751 -3.224 6.042 1.00 85.38 233 GLN A CA 1
ATOM 1756 C C . GLN A 1 233 ? 6.898 -3.821 4.640 1.00 85.38 233 GLN A C 1
ATOM 1758 O O . GLN A 1 233 ? 7.876 -3.551 3.956 1.00 85.38 233 GLN A O 1
ATOM 1763 N N . ALA A 1 234 ? 5.937 -4.633 4.193 1.00 84.00 234 ALA A N 1
ATOM 1764 C CA . ALA A 1 234 ? 6.013 -5.222 2.862 1.00 84.00 234 ALA A CA 1
ATOM 1765 C C . ALA A 1 234 ? 5.858 -4.161 1.769 1.00 84.00 234 ALA A C 1
ATOM 1767 O O . ALA A 1 234 ? 6.449 -4.319 0.710 1.00 84.00 234 ALA A O 1
ATOM 1768 N N . GLY A 1 235 ? 5.118 -3.079 2.042 1.00 82.06 235 GLY A N 1
ATOM 1769 C CA . GLY A 1 235 ? 4.829 -2.002 1.095 1.00 82.06 235 GLY A CA 1
ATOM 1770 C C . GLY A 1 235 ? 6.064 -1.317 0.500 1.00 82.06 235 GLY A C 1
ATOM 1771 O O . GLY A 1 235 ? 5.991 -0.859 -0.634 1.00 82.06 235 GLY A O 1
ATOM 1772 N N . SER A 1 236 ? 7.195 -1.297 1.214 1.00 79.81 236 SER A N 1
ATOM 1773 C CA . SER A 1 236 ? 8.460 -0.706 0.744 1.00 79.81 236 SER A CA 1
ATOM 1774 C C . SER A 1 236 ? 9.335 -1.671 -0.064 1.00 79.81 236 SER A C 1
ATOM 1776 O O . SER A 1 236 ? 10.395 -1.289 -0.561 1.00 79.81 236 SER A O 1
ATOM 1778 N N . SER A 1 237 ? 8.931 -2.937 -0.201 1.00 84.44 237 SER A N 1
ATOM 1779 C CA . SER A 1 237 ? 9.681 -3.905 -0.993 1.00 84.44 237 SER A CA 1
ATOM 1780 C C . SER A 1 237 ? 9.537 -3.597 -2.482 1.00 84.44 237 SER A C 1
ATOM 1782 O O . SER A 1 237 ? 8.428 -3.616 -3.020 1.00 84.44 237 SER A O 1
ATOM 1784 N N . SER A 1 238 ? 10.661 -3.370 -3.166 1.00 79.25 238 SER A N 1
ATOM 1785 C CA . SER A 1 238 ? 10.675 -3.155 -4.618 1.00 79.25 238 SER A CA 1
ATOM 1786 C C . SER A 1 238 ? 10.178 -4.376 -5.392 1.00 79.25 238 SER A C 1
ATOM 1788 O O . SER A 1 238 ? 9.568 -4.230 -6.446 1.00 79.25 238 SER A O 1
ATOM 1790 N N . MET A 1 239 ? 10.411 -5.583 -4.864 1.00 84.56 239 MET A N 1
ATOM 1791 C CA . MET A 1 239 ? 10.002 -6.833 -5.495 1.00 84.56 239 MET A CA 1
ATOM 1792 C C . MET A 1 239 ? 9.911 -7.977 -4.477 1.00 84.56 239 MET A C 1
ATOM 1794 O O . MET A 1 239 ? 10.913 -8.375 -3.878 1.00 84.56 239 MET A O 1
ATOM 1798 N N . ILE A 1 240 ? 8.727 -8.575 -4.356 1.00 87.19 240 ILE A N 1
ATOM 1799 C CA . ILE A 1 240 ? 8.440 -9.756 -3.538 1.00 87.19 240 ILE A CA 1
ATOM 1800 C C . ILE A 1 240 ? 8.273 -10.955 -4.475 1.00 87.19 240 ILE A C 1
ATOM 1802 O O . ILE A 1 240 ? 7.260 -11.071 -5.153 1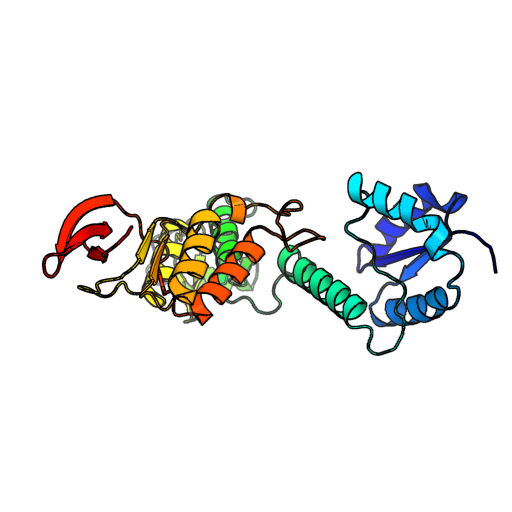.00 87.19 240 ILE A O 1
ATOM 1806 N N . ARG A 1 241 ? 9.257 -11.863 -4.516 1.00 85.75 241 ARG A N 1
ATOM 1807 C CA . ARG A 1 241 ? 9.249 -13.052 -5.404 1.00 85.75 241 ARG A CA 1
ATOM 1808 C C . ARG A 1 241 ? 8.702 -14.327 -4.758 1.00 85.75 241 ARG A C 1
ATOM 1810 O O . ARG A 1 241 ? 8.573 -15.348 -5.418 1.00 85.75 241 ARG A O 1
ATOM 1817 N N . ASN A 1 242 ? 8.417 -14.285 -3.461 1.00 88.88 242 ASN A N 1
ATOM 1818 C CA . ASN A 1 242 ? 8.004 -15.437 -2.660 1.00 88.88 242 ASN A CA 1
ATOM 1819 C C . ASN A 1 242 ? 6.551 -15.335 -2.164 1.00 88.88 242 ASN A C 1
ATOM 1821 O O . ASN A 1 242 ? 6.205 -15.974 -1.172 1.00 88.88 242 ASN A O 1
ATOM 1825 N N . TYR A 1 243 ? 5.706 -14.534 -2.822 1.00 89.25 243 TYR A N 1
ATOM 1826 C CA . TYR A 1 243 ? 4.287 -14.425 -2.481 1.00 89.25 243 TYR A CA 1
ATOM 1827 C C . TYR A 1 243 ? 3.442 -15.328 -3.388 1.00 89.25 243 TYR A C 1
ATOM 1829 O O . TYR A 1 243 ? 3.502 -15.231 -4.615 1.00 89.25 243 TYR A O 1
ATOM 1837 N N . LEU A 1 244 ? 2.650 -16.216 -2.781 1.00 87.75 244 LEU A N 1
ATOM 1838 C CA . LEU A 1 244 ? 1.790 -17.163 -3.496 1.00 87.75 244 LEU A CA 1
ATOM 1839 C C . LEU A 1 244 ? 0.834 -16.430 -4.452 1.00 87.75 244 LEU A C 1
ATOM 1841 O O . LEU A 1 244 ? 0.250 -15.412 -4.094 1.00 87.75 244 LEU A O 1
ATOM 1845 N N . GLY A 1 245 ? 0.649 -16.970 -5.657 1.00 86.81 245 GLY A N 1
ATOM 1846 C CA . GLY A 1 245 ? -0.219 -16.370 -6.676 1.00 86.81 245 GLY A CA 1
ATOM 1847 C C . GLY A 1 245 ? 0.468 -15.310 -7.543 1.00 86.81 245 GLY A C 1
ATOM 1848 O O . GLY A 1 245 ? -0.108 -14.907 -8.546 1.00 86.81 245 GLY A O 1
ATOM 1849 N N . PHE A 1 246 ? 1.713 -14.925 -7.227 1.00 85.94 246 PHE A N 1
ATOM 1850 C CA . PHE A 1 246 ? 2.536 -14.030 -8.048 1.00 85.94 246 PHE A CA 1
ATOM 1851 C C . PHE A 1 246 ? 3.833 -14.739 -8.466 1.00 85.94 246 PHE A C 1
ATOM 1853 O O . PHE A 1 246 ? 4.898 -14.466 -7.912 1.00 85.94 246 PHE A O 1
ATOM 1860 N N . PRO A 1 247 ? 3.777 -15.668 -9.440 1.00 78.44 247 PRO A N 1
ATOM 1861 C CA . PRO A 1 247 ? 4.934 -16.482 -9.833 1.00 78.44 247 PRO A CA 1
ATOM 1862 C C . PRO A 1 247 ? 6.109 -15.661 -10.386 1.00 78.44 247 PRO A C 1
ATOM 1864 O O . PRO A 1 247 ? 7.246 -16.119 -10.357 1.00 78.44 247 PRO A O 1
ATOM 1867 N N . ARG A 1 248 ? 5.845 -14.443 -10.873 1.00 75.69 248 ARG A N 1
ATOM 1868 C CA . ARG A 1 248 ? 6.852 -13.501 -11.398 1.00 75.69 248 ARG A CA 1
ATOM 1869 C C . ARG A 1 248 ? 7.300 -12.469 -10.359 1.00 75.69 248 ARG A C 1
ATOM 1871 O O . ARG A 1 248 ? 8.130 -11.614 -10.641 1.00 75.69 248 ARG A O 1
ATOM 1878 N N . GLY A 1 249 ? 6.772 -12.583 -9.145 1.00 83.25 249 GLY A N 1
ATOM 1879 C CA . GLY A 1 249 ? 6.869 -11.575 -8.110 1.00 83.25 249 GLY A CA 1
ATOM 1880 C C . GLY A 1 249 ? 5.912 -10.404 -8.316 1.00 83.25 249 GLY A C 1
ATOM 1881 O O . GLY A 1 249 ? 5.234 -10.285 -9.334 1.00 83.25 249 GLY A O 1
ATOM 1882 N N . ILE A 1 250 ? 5.824 -9.571 -7.288 1.00 85.62 250 ILE A N 1
ATOM 1883 C CA . ILE A 1 250 ? 5.009 -8.359 -7.256 1.00 85.62 250 ILE A CA 1
ATOM 1884 C C . ILE A 1 250 ? 5.687 -7.336 -6.348 1.00 85.62 250 ILE A C 1
ATOM 1886 O O . ILE A 1 250 ? 6.272 -7.703 -5.326 1.00 85.62 250 ILE A O 1
ATOM 1890 N N . SER A 1 251 ? 5.616 -6.052 -6.681 1.00 84.94 251 SER A N 1
ATOM 1891 C CA . SER A 1 251 ? 6.060 -5.007 -5.756 1.00 84.94 251 SER A CA 1
ATOM 1892 C C . SER A 1 251 ? 5.175 -4.955 -4.504 1.00 84.94 251 SER A C 1
ATOM 1894 O O . SER A 1 251 ? 3.967 -5.205 -4.537 1.00 84.94 251 SER A O 1
ATOM 1896 N N . GLY A 1 252 ? 5.771 -4.598 -3.370 1.00 87.06 252 GLY A N 1
ATOM 1897 C CA . GLY A 1 252 ? 5.071 -4.489 -2.093 1.00 87.06 252 GLY A CA 1
ATOM 1898 C C . GLY A 1 252 ? 3.867 -3.555 -2.131 1.00 87.06 252 GLY A C 1
ATOM 1899 O O . GLY A 1 252 ? 2.785 -3.894 -1.648 1.00 87.06 252 GLY A O 1
ATOM 1900 N N . MET A 1 253 ? 4.044 -2.400 -2.770 1.00 81.44 253 MET A N 1
ATOM 1901 C CA . MET A 1 253 ? 2.994 -1.414 -3.011 1.00 81.44 253 MET A CA 1
ATOM 1902 C C . MET A 1 253 ? 1.815 -2.016 -3.782 1.00 81.44 253 MET A C 1
ATOM 1904 O O . MET A 1 253 ? 0.666 -1.873 -3.366 1.00 81.44 253 MET A O 1
ATOM 1908 N N . ARG A 1 254 ? 2.073 -2.728 -4.884 1.00 82.56 254 ARG A N 1
ATOM 1909 C CA . ARG A 1 254 ? 1.004 -3.316 -5.697 1.00 82.56 254 ARG A CA 1
ATOM 1910 C C . ARG A 1 254 ? 0.280 -4.431 -4.988 1.00 82.56 254 ARG A C 1
ATOM 1912 O O . ARG A 1 254 ? -0.942 -4.512 -5.092 1.00 82.56 254 ARG A O 1
ATOM 1919 N N . LEU A 1 255 ? 1.008 -5.269 -4.258 1.00 89.69 255 LEU A N 1
ATOM 1920 C CA . LEU A 1 255 ? 0.394 -6.286 -3.418 1.00 89.69 255 LEU A CA 1
ATOM 1921 C C . LEU A 1 255 ? -0.586 -5.633 -2.433 1.00 89.69 255 LEU A C 1
ATOM 1923 O O . LEU A 1 255 ? -1.739 -6.057 -2.324 1.00 89.69 255 LEU A O 1
ATOM 1927 N N . ALA A 1 256 ? -0.151 -4.561 -1.772 1.00 89.75 256 ALA A N 1
ATOM 1928 C CA . ALA A 1 256 ? -0.952 -3.815 -0.816 1.00 89.75 256 ALA A CA 1
ATOM 1929 C C . ALA A 1 256 ? -2.190 -3.164 -1.463 1.00 89.75 256 ALA A C 1
ATOM 1931 O O . ALA A 1 256 ? -3.307 -3.324 -0.968 1.00 89.75 256 ALA A O 1
ATOM 1932 N N . GLN A 1 257 ? -2.019 -2.502 -2.611 1.00 85.62 257 GLN A N 1
ATOM 1933 C CA . GLN A 1 257 ? -3.105 -1.868 -3.363 1.00 85.62 257 GLN A CA 1
ATOM 1934 C C . GLN A 1 257 ? -4.121 -2.884 -3.896 1.00 85.62 257 GLN A C 1
ATOM 1936 O O . GLN A 1 257 ? -5.323 -2.702 -3.700 1.00 85.62 257 GLN A O 1
ATOM 1941 N N . ARG A 1 258 ? -3.664 -3.976 -4.531 1.00 89.38 258 ARG A N 1
ATOM 1942 C CA . ARG A 1 258 ? -4.543 -5.058 -5.010 1.00 89.38 258 ARG A CA 1
ATOM 1943 C C . ARG A 1 258 ? -5.344 -5.650 -3.849 1.00 89.38 258 ARG A C 1
ATOM 1945 O O . ARG A 1 258 ? -6.551 -5.832 -3.987 1.00 89.38 258 ARG A O 1
ATOM 1952 N N . SER A 1 259 ? -4.707 -5.858 -2.695 1.00 92.56 259 SER A N 1
ATOM 1953 C CA . SER A 1 259 ? -5.383 -6.361 -1.492 1.00 92.56 259 SER A CA 1
ATOM 1954 C C . SER A 1 259 ? -6.420 -5.369 -0.950 1.00 92.56 259 SER A C 1
ATOM 1956 O O . SER A 1 259 ? -7.537 -5.773 -0.639 1.00 92.56 259 SER A O 1
ATOM 1958 N N . ARG A 1 260 ? -6.105 -4.062 -0.905 1.00 91.69 260 ARG A N 1
ATOM 1959 C CA . ARG A 1 260 ? -7.066 -3.007 -0.524 1.00 91.69 260 ARG A CA 1
ATOM 1960 C C . ARG A 1 260 ? -8.284 -3.014 -1.445 1.00 91.69 260 ARG A C 1
ATOM 1962 O O . ARG A 1 260 ? -9.410 -3.004 -0.962 1.00 91.69 260 ARG A O 1
ATOM 1969 N N . ILE A 1 261 ? -8.067 -3.047 -2.762 1.00 90.12 261 ILE A N 1
ATOM 1970 C CA . ILE A 1 261 ? -9.146 -3.079 -3.761 1.00 90.12 261 ILE A CA 1
ATOM 1971 C C . ILE A 1 261 ? -10.006 -4.331 -3.571 1.00 90.12 261 ILE A C 1
ATOM 1973 O O . ILE A 1 261 ? -11.231 -4.246 -3.622 1.00 90.12 261 ILE A O 1
ATOM 1977 N N . GLN A 1 262 ? -9.383 -5.485 -3.335 1.00 94.38 262 GLN A N 1
ATOM 1978 C CA . GLN A 1 262 ? -10.096 -6.736 -3.098 1.00 94.38 262 GLN A CA 1
ATOM 1979 C C . GLN A 1 262 ? -10.958 -6.674 -1.832 1.00 94.38 262 GLN A C 1
ATOM 1981 O O . GLN A 1 262 ? -12.142 -6.987 -1.904 1.00 94.38 262 GLN A O 1
ATOM 1986 N N . ALA A 1 263 ? -10.406 -6.227 -0.703 1.00 95.25 263 ALA A N 1
ATOM 1987 C CA . ALA A 1 263 ? -11.164 -6.068 0.539 1.00 95.25 263 ALA A CA 1
ATOM 1988 C C . ALA A 1 263 ? -12.299 -5.038 0.380 1.00 95.25 263 ALA A C 1
ATOM 1990 O O . ALA A 1 263 ? -13.432 -5.285 0.790 1.00 95.25 263 ALA A O 1
ATOM 1991 N N . GLY A 1 264 ? -12.028 -3.914 -0.292 1.00 91.94 264 GLY A N 1
ATOM 1992 C CA . GLY A 1 264 ? -13.020 -2.875 -0.572 1.00 91.94 264 GLY A CA 1
ATOM 1993 C C . GLY A 1 264 ? -14.172 -3.351 -1.463 1.00 91.94 264 GLY A C 1
ATOM 1994 O O . GLY A 1 264 ? -15.310 -2.943 -1.248 1.00 91.94 264 GLY A O 1
ATOM 1995 N N . ARG A 1 265 ? -13.930 -4.277 -2.407 1.00 93.38 265 ARG A N 1
ATOM 1996 C CA . ARG A 1 265 ? -15.004 -4.921 -3.195 1.00 93.38 265 ARG A CA 1
ATOM 1997 C C . ARG A 1 265 ? -15.993 -5.700 -2.329 1.00 93.38 265 ARG A C 1
ATOM 1999 O O . ARG A 1 265 ? -17.146 -5.831 -2.723 1.00 93.38 265 ARG A O 1
ATOM 2006 N N . PHE A 1 266 ? -15.551 -6.189 -1.173 1.00 95.81 266 PHE A N 1
ATOM 2007 C CA . PHE A 1 266 ? -16.399 -6.844 -0.181 1.00 95.81 266 PHE A CA 1
ATOM 2008 C C . PHE A 1 266 ? -16.950 -5.879 0.885 1.00 95.81 266 PHE A C 1
ATOM 2010 O O . PHE A 1 266 ? -17.644 -6.307 1.798 1.00 95.81 266 PHE A O 1
ATOM 2017 N N . GLY A 1 267 ? -16.680 -4.574 0.770 1.00 92.50 267 GLY A N 1
ATOM 2018 C CA . GLY A 1 267 ? -17.199 -3.549 1.679 1.00 92.50 267 GLY A CA 1
ATOM 2019 C C . GLY A 1 267 ? -16.285 -3.192 2.852 1.00 92.50 267 GLY A C 1
ATOM 2020 O O . GLY A 1 267 ? -16.706 -2.422 3.714 1.00 92.50 267 GLY A O 1
ATOM 2021 N N . ALA A 1 268 ? -15.043 -3.695 2.895 1.00 95.75 268 ALA A N 1
ATOM 2022 C CA . ALA A 1 268 ? -14.087 -3.284 3.9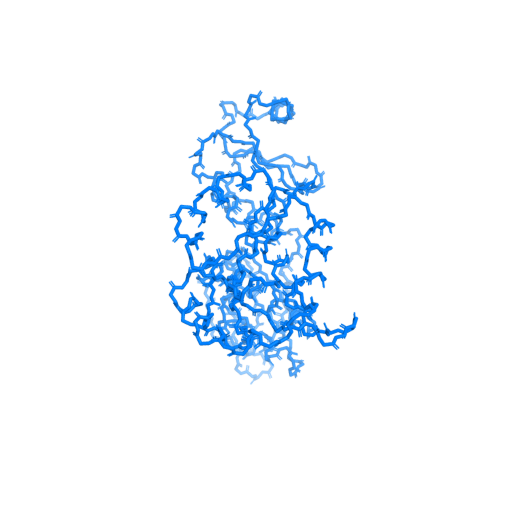21 1.00 95.75 268 ALA A CA 1
ATOM 2023 C C . ALA A 1 268 ? -13.745 -1.791 3.797 1.00 95.75 268 ALA A C 1
ATOM 2025 O O . ALA A 1 268 ? -13.398 -1.307 2.714 1.00 95.75 268 ALA A O 1
ATOM 2026 N N . LYS A 1 269 ? -13.782 -1.074 4.922 1.00 92.81 269 LYS A N 1
ATOM 2027 C CA . LYS A 1 269 ? -13.405 0.342 5.013 1.00 92.81 269 LYS A CA 1
ATOM 2028 C C . LYS A 1 269 ? -11.969 0.475 5.510 1.00 92.81 269 LYS A C 1
ATOM 2030 O O . LYS A 1 269 ? -11.556 -0.257 6.403 1.00 92.81 269 LYS A O 1
ATOM 2035 N N . PHE A 1 270 ? -11.209 1.413 4.958 1.00 90.69 270 PHE A N 1
ATOM 2036 C CA . PHE A 1 270 ? -9.820 1.662 5.351 1.00 90.69 270 PHE A CA 1
ATOM 2037 C C . PHE A 1 270 ? -9.688 3.094 5.846 1.00 90.69 270 PHE A C 1
ATOM 2039 O O . PHE A 1 270 ? -10.047 4.013 5.126 1.00 90.69 270 PHE A O 1
ATOM 2046 N N . TYR A 1 271 ? -9.125 3.276 7.034 1.00 88.25 271 TYR A N 1
ATOM 2047 C CA . TYR A 1 271 ? -8.847 4.581 7.617 1.00 88.25 271 TYR A CA 1
ATOM 2048 C C . TYR A 1 271 ? -7.335 4.707 7.841 1.00 88.25 271 TYR A C 1
ATOM 2050 O O . TYR A 1 271 ? -6.781 4.102 8.761 1.00 88.25 271 TYR A O 1
ATOM 2058 N N . THR A 1 272 ? -6.656 5.459 6.972 1.00 85.12 272 THR A N 1
ATOM 2059 C CA . THR A 1 272 ? -5.206 5.722 7.049 1.00 85.12 272 THR A CA 1
ATOM 2060 C C . THR A 1 272 ? -4.895 6.956 7.895 1.00 85.12 272 THR A C 1
ATOM 2062 O O . THR A 1 272 ? -5.788 7.740 8.213 1.00 85.12 272 THR A O 1
ATOM 2065 N N . GLY A 1 273 ? -3.634 7.137 8.300 1.00 80.62 273 GLY A N 1
ATOM 2066 C CA . GLY A 1 273 ? -3.250 8.249 9.178 1.00 80.62 273 GLY A CA 1
ATOM 2067 C C . GLY A 1 273 ? -3.874 8.182 10.581 1.00 80.62 273 GLY A C 1
ATOM 2068 O O . GLY A 1 273 ? -3.927 9.190 11.284 1.00 80.62 273 GLY A O 1
ATOM 2069 N N . ARG A 1 274 ? -4.397 7.020 10.997 1.00 84.44 274 ARG A N 1
ATOM 2070 C CA . ARG A 1 274 ? -5.104 6.812 12.268 1.00 84.44 274 ARG A CA 1
ATOM 2071 C C . ARG A 1 274 ? -4.281 5.918 13.187 1.00 84.44 274 ARG A C 1
ATOM 2073 O O . ARG A 1 274 ? -4.255 4.699 13.041 1.00 84.44 274 ARG A O 1
ATOM 2080 N N . SER A 1 275 ? -3.603 6.528 14.157 1.00 88.56 275 SER A N 1
ATOM 2081 C CA . SER A 1 275 ? -2.872 5.774 15.177 1.00 88.56 275 SER A CA 1
ATOM 2082 C C . SER A 1 275 ? -3.816 5.312 16.279 1.00 88.56 275 SER A C 1
ATOM 2084 O O . SER A 1 275 ? -4.446 6.136 16.939 1.00 88.56 275 SER A O 1
ATOM 2086 N N . VAL A 1 276 ? -3.850 4.004 16.529 1.00 93.19 276 VAL A N 1
ATOM 2087 C CA . VAL A 1 276 ? -4.499 3.451 17.721 1.00 93.19 276 VAL A CA 1
ATOM 2088 C C . VAL A 1 276 ? -3.636 3.736 18.945 1.00 93.19 276 VAL A C 1
ATOM 2090 O O . VAL A 1 276 ? -2.437 3.456 18.943 1.00 93.19 276 VAL A O 1
ATOM 2093 N N . THR A 1 277 ? -4.239 4.313 19.981 1.00 95.06 277 THR A N 1
ATOM 2094 C CA . THR A 1 277 ? -3.575 4.701 21.235 1.00 95.06 277 THR A CA 1
ATOM 2095 C C . THR A 1 277 ? -3.986 3.839 22.424 1.00 95.06 277 THR A C 1
ATOM 2097 O O . THR A 1 277 ? -3.291 3.836 23.437 1.00 95.06 277 THR A O 1
ATOM 2100 N N . GLY A 1 278 ? -5.080 3.083 22.308 1.00 95.19 278 GLY A N 1
ATOM 2101 C CA . GLY A 1 278 ? -5.579 2.221 23.374 1.00 95.19 278 GLY A CA 1
ATOM 2102 C C . GLY A 1 278 ? -6.605 1.205 22.883 1.00 95.19 278 GLY A C 1
ATOM 2103 O O . GLY A 1 278 ? -7.282 1.424 21.878 1.00 95.19 278 GLY A O 1
ATOM 2104 N N . LEU A 1 279 ? -6.709 0.099 23.617 1.00 96.06 279 LEU A N 1
ATOM 2105 C CA . LEU A 1 279 ? -7.659 -0.987 23.394 1.00 96.06 279 LEU A CA 1
ATOM 2106 C C . LEU A 1 279 ? -8.209 -1.430 24.751 1.00 96.06 279 LEU A C 1
ATOM 2108 O O . LEU A 1 279 ? -7.445 -1.863 25.613 1.00 96.06 279 LEU A O 1
ATOM 2112 N N . GLU A 1 280 ? -9.523 -1.344 24.928 1.00 96.44 280 GLU A N 1
ATOM 2113 C CA . GLU A 1 280 ? -10.197 -1.682 26.181 1.00 96.44 280 GLU A CA 1
ATOM 2114 C C . GLU A 1 280 ? -11.311 -2.708 25.935 1.00 96.44 280 GLU A C 1
ATOM 2116 O O . GLU A 1 280 ? -12.158 -2.494 25.062 1.00 96.44 280 GLU A O 1
ATOM 2121 N N . PRO A 1 281 ? -11.368 -3.813 26.699 1.00 96.62 281 PRO A N 1
ATOM 2122 C CA . PRO A 1 281 ? -12.524 -4.699 26.684 1.00 96.62 281 PRO A CA 1
ATOM 2123 C C . PRO A 1 281 ? -13.789 -3.959 27.134 1.00 96.62 281 PRO A C 1
ATOM 2125 O O . PRO A 1 281 ? -13.776 -3.198 28.101 1.00 96.62 281 PRO A O 1
ATOM 2128 N N . CYS A 1 282 ? -14.903 -4.216 26.463 1.00 94.75 282 CYS A N 1
ATOM 2129 C CA . CYS A 1 282 ? -16.212 -3.683 26.811 1.00 94.75 282 CYS A CA 1
ATOM 2130 C C . CYS A 1 282 ? -17.316 -4.720 26.551 1.00 94.75 282 CYS A C 1
ATOM 2132 O O . CYS A 1 282 ? -17.059 -5.899 26.294 1.00 94.75 282 CYS A O 1
ATOM 2134 N N . THR A 1 283 ? -18.572 -4.297 26.661 1.00 95.44 283 THR A N 1
ATOM 2135 C CA . THR A 1 283 ? -19.733 -5.132 26.347 1.00 95.44 283 THR A CA 1
ATOM 2136 C C . THR A 1 283 ? -20.696 -4.334 25.482 1.00 95.44 283 THR A C 1
ATOM 2138 O O . THR A 1 283 ? -21.086 -3.229 25.860 1.00 95.44 283 THR A O 1
ATOM 2141 N N . LEU A 1 284 ? -21.076 -4.895 24.335 1.00 91.75 284 LEU A N 1
ATOM 2142 C CA . LEU A 1 284 ? -22.070 -4.332 23.421 1.00 91.75 284 LEU A CA 1
ATOM 2143 C C . LEU A 1 284 ? -23.216 -5.328 23.307 1.00 91.75 284 LEU A C 1
ATOM 2145 O O . LEU A 1 284 ? -22.989 -6.487 22.979 1.00 91.75 284 LEU A O 1
ATOM 2149 N N . ASP A 1 285 ? -24.431 -4.899 23.644 1.00 90.94 285 ASP A N 1
ATOM 2150 C CA . ASP A 1 285 ? -25.640 -5.734 23.589 1.00 90.94 285 ASP A CA 1
ATOM 2151 C C . ASP A 1 285 ? -25.505 -7.087 24.323 1.00 90.94 285 ASP A C 1
ATOM 2153 O O . ASP A 1 285 ? -26.045 -8.109 23.905 1.00 90.94 285 ASP A O 1
ATOM 2157 N N . GLY A 1 286 ? -24.756 -7.106 25.431 1.00 91.56 286 GLY A N 1
ATOM 2158 C CA . GLY A 1 286 ? -24.495 -8.318 26.219 1.00 91.56 286 GLY A CA 1
ATOM 2159 C C . GLY A 1 286 ? -23.396 -9.233 25.661 1.00 91.56 286 GLY A C 1
ATOM 2160 O O . GLY A 1 286 ? -23.133 -10.281 26.247 1.00 91.56 286 GLY A O 1
ATOM 2161 N N . VAL A 1 287 ? -22.729 -8.841 24.574 1.00 92.56 287 VAL A N 1
ATOM 2162 C CA . VAL A 1 287 ? -21.625 -9.581 23.949 1.00 92.56 287 VAL A CA 1
ATOM 2163 C C . VAL A 1 287 ? -20.284 -8.941 24.333 1.00 92.56 287 VAL A C 1
ATOM 2165 O O . VAL A 1 287 ? -20.160 -7.713 24.266 1.00 92.56 287 VAL A O 1
ATOM 2168 N N . PRO A 1 288 ? -19.262 -9.726 24.735 1.00 96.12 288 PRO A N 1
ATOM 2169 C CA . PRO A 1 288 ? -17.899 -9.222 24.896 1.00 96.12 288 PRO A CA 1
ATOM 2170 C C . PRO A 1 288 ? -17.419 -8.526 23.620 1.00 96.12 288 PRO A C 1
ATOM 2172 O O . PRO A 1 288 ? -17.633 -9.013 22.513 1.00 96.12 288 PRO A O 1
ATOM 2175 N N . SER A 1 289 ? -16.832 -7.347 23.761 1.00 97.12 289 SER A N 1
ATOM 2176 C CA . SER A 1 289 ? -16.443 -6.486 22.641 1.00 97.12 289 SER A CA 1
ATOM 2177 C C . SER A 1 289 ? -15.253 -5.618 23.042 1.00 97.12 289 SER A C 1
ATOM 2179 O O . SER A 1 289 ? -14.720 -5.756 24.144 1.00 97.12 289 SER A O 1
ATOM 2181 N N . TYR A 1 290 ? -14.835 -4.718 22.160 1.00 96.88 290 TYR A N 1
ATOM 2182 C CA . TYR A 1 290 ? -13.691 -3.842 22.357 1.00 96.88 290 TYR A CA 1
ATOM 2183 C C . TYR A 1 290 ? -14.027 -2.395 22.008 1.00 96.88 290 TYR A C 1
ATOM 2185 O O . TYR A 1 290 ? -14.739 -2.108 21.042 1.00 96.88 290 TYR A O 1
ATOM 2193 N N . ARG A 1 291 ? -13.480 -1.475 22.800 1.00 95.19 291 ARG A N 1
ATOM 2194 C CA . ARG A 1 291 ? -13.371 -0.052 22.488 1.00 95.19 291 ARG A CA 1
ATOM 2195 C C . ARG A 1 291 ? -11.934 0.231 22.052 1.00 95.19 291 ARG A C 1
ATOM 2197 O O . ARG A 1 291 ? -10.991 -0.168 22.733 1.00 95.19 291 ARG A O 1
ATOM 2204 N N . VAL A 1 292 ? -11.776 0.903 20.917 1.00 95.12 292 VAL A N 1
ATOM 2205 C CA . VAL A 1 292 ? -10.479 1.235 20.315 1.00 95.12 292 VAL A CA 1
ATOM 2206 C C . VAL A 1 292 ? -10.334 2.748 20.236 1.00 95.12 292 VAL A C 1
ATOM 2208 O O . VAL A 1 292 ? -11.191 3.426 19.672 1.00 95.12 292 VAL A O 1
ATOM 2211 N N . HIS A 1 293 ? -9.250 3.272 20.803 1.00 92.62 293 HIS A N 1
ATOM 2212 C CA . HIS A 1 293 ? -8.994 4.707 20.908 1.00 92.62 293 HIS A CA 1
ATOM 2213 C C . HIS A 1 293 ? -8.073 5.191 19.785 1.00 92.62 293 HIS A C 1
ATOM 2215 O O . HIS A 1 293 ? -7.033 4.586 19.525 1.00 92.62 293 HIS A O 1
ATOM 2221 N N . LEU A 1 294 ? -8.449 6.301 19.150 1.00 87.81 294 LEU A N 1
ATOM 2222 C CA . LEU A 1 294 ? -7.770 6.960 18.032 1.00 87.81 294 LEU A CA 1
ATOM 2223 C C . LEU A 1 294 ? -7.516 8.438 18.382 1.00 87.81 294 LEU A C 1
ATOM 2225 O O . LEU A 1 294 ? -8.004 9.345 17.707 1.00 87.81 294 LEU A O 1
ATOM 2229 N N . GLY A 1 295 ? -6.804 8.696 19.483 1.00 83.50 295 GLY A N 1
ATOM 2230 C CA . GLY A 1 295 ? -6.716 10.046 20.052 1.00 83.50 295 GLY A CA 1
ATOM 2231 C C . GLY A 1 295 ? -8.056 10.472 20.660 1.00 83.50 295 GLY A C 1
ATOM 2232 O O . GLY A 1 295 ? -8.511 9.831 21.604 1.00 83.50 295 GLY A O 1
ATOM 2233 N N . ASP A 1 296 ? -8.683 11.511 20.103 1.00 80.31 296 ASP A N 1
ATOM 2234 C CA . ASP A 1 296 ? -9.965 12.058 20.585 1.00 80.31 296 ASP A CA 1
ATOM 2235 C C . ASP A 1 296 ? -11.199 11.309 20.046 1.00 80.31 296 ASP A C 1
ATOM 2237 O O . ASP A 1 296 ? -12.322 11.560 20.479 1.00 80.31 296 ASP A O 1
ATOM 2241 N N . THR A 1 297 ? -11.011 10.385 19.100 1.00 85.19 297 THR A N 1
ATOM 2242 C CA . THR A 1 297 ? -12.088 9.566 18.524 1.00 85.19 297 THR A CA 1
ATOM 2243 C C . THR A 1 297 ? -12.045 8.147 19.093 1.00 85.19 297 THR A C 1
ATOM 2245 O O . THR A 1 297 ? -10.968 7.591 19.317 1.00 85.19 297 THR A O 1
ATOM 2248 N N . GLU A 1 298 ? -13.210 7.526 19.288 1.00 89.56 298 GLU A N 1
ATOM 2249 C CA . GLU A 1 298 ? -13.321 6.103 19.629 1.00 89.56 298 GLU A CA 1
ATOM 2250 C C . GLU A 1 298 ? -14.100 5.320 18.568 1.00 89.56 298 GLU A C 1
ATOM 2252 O O . GLU A 1 298 ? -15.077 5.809 18.001 1.00 89.56 298 GLU A O 1
ATOM 2257 N N . LEU A 1 299 ? -13.682 4.075 18.344 1.00 92.00 299 LEU A N 1
ATOM 2258 C CA . LEU A 1 299 ? -14.431 3.069 17.598 1.00 92.00 299 LEU A CA 1
ATOM 2259 C C . LEU A 1 299 ? -14.774 1.889 18.494 1.00 92.00 299 LEU A C 1
ATOM 2261 O O . LEU A 1 299 ? -14.125 1.630 19.511 1.00 92.00 299 LEU A O 1
ATOM 2265 N N . ARG A 1 300 ? -15.803 1.147 18.095 1.00 94.69 300 ARG A N 1
ATOM 2266 C CA . ARG A 1 300 ? -16.245 -0.057 18.793 1.00 94.69 300 ARG A CA 1
ATOM 2267 C C . ARG A 1 300 ? -16.233 -1.233 17.837 1.00 94.69 300 ARG A C 1
ATOM 2269 O O . ARG A 1 300 ? -16.589 -1.093 16.667 1.00 94.69 300 ARG A O 1
ATOM 2276 N N . ALA A 1 301 ? -15.823 -2.388 18.338 1.00 96.06 301 ALA A N 1
ATOM 2277 C CA . ALA A 1 301 ? -15.777 -3.597 17.539 1.00 96.06 301 ALA A CA 1
ATOM 2278 C C . ALA A 1 301 ? -16.097 -4.839 18.359 1.00 96.06 301 ALA A C 1
ATOM 2280 O O . ALA A 1 301 ? -15.745 -4.924 19.535 1.00 96.06 301 ALA A O 1
ATOM 2281 N N . ARG A 1 302 ? -16.744 -5.823 17.736 1.00 96.25 302 ARG A N 1
ATOM 2282 C CA . ARG A 1 302 ? -16.991 -7.131 18.360 1.00 96.25 302 ARG A CA 1
ATOM 2283 C C . ARG A 1 302 ? -15.727 -7.989 18.383 1.00 96.25 302 ARG A C 1
ATOM 2285 O O . ARG A 1 302 ? -15.562 -8.817 19.272 1.00 96.25 302 ARG A O 1
ATOM 2292 N N . THR A 1 303 ? -14.821 -7.785 17.432 1.00 96.12 303 THR A N 1
ATOM 2293 C CA . THR A 1 303 ? -13.513 -8.447 17.334 1.00 96.12 303 THR A CA 1
ATOM 2294 C C . THR A 1 303 ? -12.469 -7.453 16.823 1.00 96.12 303 THR A C 1
ATOM 2296 O O . THR A 1 303 ? -12.787 -6.612 15.981 1.00 96.12 303 THR A O 1
ATOM 2299 N N . VAL A 1 304 ? -11.243 -7.541 17.348 1.00 94.44 304 VAL A N 1
ATOM 2300 C CA . VAL A 1 304 ? -10.080 -6.717 16.973 1.00 94.44 304 VAL A CA 1
ATOM 2301 C C . VAL A 1 304 ? -8.893 -7.618 16.668 1.00 94.44 304 VAL A C 1
ATOM 2303 O O . VAL A 1 304 ? -8.668 -8.540 17.485 1.00 94.44 304 VAL A O 1
#

InterPro domains:
  IPR036188 FAD/NAD(P)-binding domain superfamily [G3DSA:3.50.50.60] (186-304)
  IPR036188 FAD/NAD(P)-binding domain superfamily [SSF51905] (182-304)
  IPR050097 Ferredoxin--NADP reductase type 2 [PTHR48105] (197-304)